Protein AF-A0A925EC37-F1 (afdb_monomer)

pLDDT: mean 82.94, std 13.42, range [34.97, 96.12]

Mean predicted aligned error: 8.15 Å

Nearest PDB structures (foldseek):
  2v5p-assembly2_B  TM=6.737E-01  e=4.332E+00  Homo sapiens
  1w5d-assembly1_A  TM=4.297E-01  e=2.112E+00  Bacillus subtilis
  8dkt-assembly1_B  TM=2.027E-01  e=1.874E+00  Drosophila melanogaster
  4kv9-assembly1_B  TM=2.205E-01  e=5.185E+00  Schistosoma mansoni
  7m6j-assembly1_D  TM=2.018E-01  e=9.433E+00  Homo sapiens

Radius of gyration: 20.09 Å; Cα contacts (8 Å, |Δi|>4): 247; chains: 1; bounding box: 38×63×59 Å

Solvent-accessible surface area (backbone atoms only — not comparable to full-atom values): 10684 Å² total; per-residue (Å²): 62,34,34,74,44,91,56,87,51,89,93,52,75,61,65,70,58,54,41,54,41,57,69,70,65,68,62,86,59,80,40,43,35,39,39,30,77,46,78,40,90,51,50,78,45,79,47,73,47,79,45,71,80,38,83,71,42,32,39,36,36,41,36,41,29,4,74,72,48,78,51,42,46,57,62,54,49,52,51,52,51,54,52,34,43,74,71,67,70,37,84,76,76,61,101,47,77,84,53,70,84,47,93,61,78,71,94,62,42,36,44,46,79,43,77,42,76,46,86,57,35,74,62,57,72,69,58,47,49,54,52,52,53,51,50,54,52,52,70,74,42,83,51,67,57,64,65,37,41,48,55,75,93,37,50,43,82,40,82,39,75,44,80,86,46,68,70,70,83,78,90,77,76,89,80,82,135

Sequence (177 aa):
LVYLTSADNPKEIEHKIIYSILNKKPKRADIYWFVHVDTLDDPYTCEYKVEHIIPNDIIRIDFRLGFRVQPRLNLMFRKVVEDLVANKEVNIISRYESLASSNTVGDFQFVVMEKYVSQDSELPIFERVIMKSHFWLKDISLSEEKGFGLDPSSVTVEKFPLVVGPVTRLRLKRVEE

Foldseek 3Di:
DEEEAQDPDPVDGDPLVVCVCPPDPNDDDQAYEYEYEAEDQAAADWDKDKDCPDQRHYIYIYTYGYPNDQQQPVVVVVVVVVVCVVVVSYDQPDPDPVCVVPPDRDQAAYEAEDEDEDPQADDDPVVVVVNVVVVVVVVVDDDPCVSNNHDPVRYDYHYDYDHPHDGPPDPDDDDDD

Structure (mmCIF, N/CA/C/O backbone):
data_AF-A0A925EC37-F1
#
_entry.id   AF-A0A925EC37-F1
#
loop_
_atom_site.group_PDB
_atom_site.id
_atom_site.type_symbol
_atom_site.label_atom_id
_atom_site.label_alt_id
_atom_site.label_comp_id
_atom_site.label_asym_id
_atom_site.label_entity_id
_atom_site.label_seq_id
_atom_site.pdbx_PDB_ins_code
_atom_site.Cartn_x
_atom_site.Cartn_y
_atom_site.Cartn_z
_atom_site.occupancy
_atom_site.B_iso_or_equiv
_atom_site.auth_seq_id
_atom_site.auth_comp_id
_atom_site.auth_asym_id
_atom_site.auth_atom_id
_atom_site.pdbx_PDB_model_num
ATOM 1 N N . LEU A 1 1 ? 0.233 -8.058 8.893 1.00 90.81 1 LEU A N 1
ATOM 2 C CA . LEU A 1 1 ? 1.001 -7.605 7.703 1.00 90.81 1 LEU A CA 1
ATOM 3 C C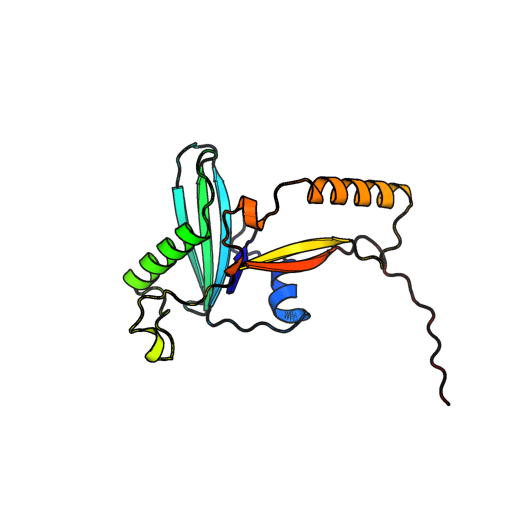 . LEU A 1 1 ? 0.250 -6.465 7.051 1.00 90.81 1 LEU A C 1
ATOM 5 O O . LEU A 1 1 ? -0.966 -6.574 6.936 1.00 90.81 1 LEU A O 1
ATOM 9 N N . VAL A 1 2 ? 0.950 -5.414 6.633 1.00 93.31 2 VAL A N 1
ATOM 10 C CA . VAL A 1 2 ? 0.347 -4.243 5.986 1.00 93.31 2 VAL A CA 1
ATOM 11 C C . VAL A 1 2 ? 0.817 -4.165 4.539 1.00 93.31 2 VAL A C 1
ATOM 13 O O . VAL A 1 2 ? 2.015 -4.130 4.283 1.00 93.31 2 VAL A O 1
ATOM 16 N N . TYR A 1 3 ? -0.111 -4.159 3.590 1.00 94.12 3 TYR A N 1
ATOM 17 C CA . TYR A 1 3 ? 0.163 -4.049 2.160 1.00 94.12 3 TYR A CA 1
ATOM 18 C C . TYR A 1 3 ? -0.354 -2.716 1.639 1.00 94.12 3 TYR A C 1
ATOM 20 O O . TYR A 1 3 ? -1.522 -2.384 1.837 1.00 94.12 3 TYR A O 1
ATOM 28 N N . LEU A 1 4 ? 0.499 -1.980 0.930 1.00 92.38 4 LEU A N 1
ATOM 29 C CA . LEU A 1 4 ? 0.072 -0.786 0.207 1.00 92.38 4 LEU A CA 1
ATOM 30 C C . LEU A 1 4 ? -0.600 -1.189 -1.106 1.00 92.38 4 LEU A C 1
ATOM 32 O O . LEU A 1 4 ? -0.041 -1.980 -1.873 1.00 92.38 4 LEU A O 1
A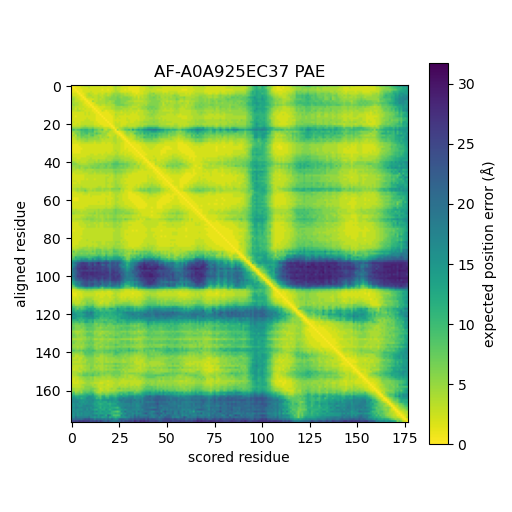TOM 36 N N . THR A 1 5 ? -1.782 -0.638 -1.371 1.00 91.81 5 THR A N 1
ATOM 37 C CA . THR A 1 5 ? -2.521 -0.871 -2.611 1.00 91.81 5 THR A CA 1
ATOM 38 C C . THR A 1 5 ? -2.828 0.426 -3.344 1.00 91.81 5 THR A C 1
ATOM 40 O O . THR A 1 5 ? -3.242 1.423 -2.758 1.00 91.81 5 THR A O 1
ATOM 43 N N . SER A 1 6 ? -2.646 0.390 -4.660 1.00 88.50 6 SER A N 1
ATOM 44 C CA . SER A 1 6 ? -3.021 1.477 -5.568 1.00 88.50 6 SER A CA 1
ATOM 45 C C . SER A 1 6 ? -4.396 1.256 -6.210 1.00 88.50 6 SER A C 1
ATOM 47 O O . SER A 1 6 ? -4.724 1.940 -7.167 1.00 88.50 6 SER A O 1
ATOM 49 N N . ALA A 1 7 ? -5.170 0.262 -5.755 1.00 89.38 7 ALA A N 1
ATOM 50 C CA . ALA A 1 7 ? -6.482 -0.042 -6.318 1.00 89.38 7 ALA A CA 1
ATOM 51 C C . ALA A 1 7 ? -7.562 0.874 -5.727 1.00 89.38 7 ALA A C 1
ATOM 53 O O . ALA A 1 7 ? -7.885 0.755 -4.545 1.00 89.38 7 ALA A O 1
ATOM 54 N N . ASP A 1 8 ? -8.167 1.723 -6.557 1.00 86.56 8 ASP A N 1
ATOM 55 C CA . ASP A 1 8 ? -9.232 2.645 -6.129 1.00 86.56 8 ASP A CA 1
ATOM 56 C C . ASP A 1 8 ? -10.520 1.902 -5.744 1.00 86.56 8 ASP A C 1
ATOM 58 O O . ASP A 1 8 ? -11.243 2.293 -4.829 1.00 86.56 8 ASP A O 1
ATOM 62 N N . ASN A 1 9 ? -10.814 0.790 -6.426 1.00 88.69 9 ASN A N 1
ATOM 63 C CA . ASN A 1 9 ? -11.995 -0.014 -6.139 1.00 88.69 9 ASN A CA 1
ATOM 64 C C . ASN A 1 9 ? -11.765 -0.885 -4.884 1.00 88.69 9 ASN A C 1
ATOM 66 O O . ASN A 1 9 ? -10.852 -1.717 -4.895 1.00 88.69 9 ASN A O 1
ATOM 70 N N . PRO A 1 10 ? -12.607 -0.788 -3.833 1.00 84.62 10 PRO A N 1
ATOM 71 C CA . PRO A 1 10 ? -12.521 -1.629 -2.631 1.00 84.62 10 PRO A CA 1
ATOM 72 C C . PRO A 1 10 ? -12.594 -3.132 -2.914 1.00 84.62 10 PRO A C 1
ATOM 74 O O . PRO A 1 10 ? -12.031 -3.932 -2.170 1.00 84.62 10 PRO A O 1
ATOM 77 N N . LYS A 1 11 ? -13.247 -3.521 -4.014 1.00 86.81 11 LYS A N 1
ATOM 78 C CA . LYS A 1 11 ? -13.448 -4.924 -4.402 1.00 86.81 11 LYS A CA 1
ATOM 79 C C . LYS A 1 11 ? -12.297 -5.516 -5.213 1.00 86.81 11 LYS A C 1
ATOM 81 O O . LYS A 1 11 ? -12.350 -6.693 -5.564 1.00 86.81 11 LYS A O 1
ATOM 86 N N . GLU A 1 12 ? -11.285 -4.719 -5.536 1.00 88.12 12 GLU A N 1
ATOM 87 C CA . GLU A 1 12 ? -10.142 -5.145 -6.333 1.00 88.12 12 GLU A CA 1
ATOM 88 C C . GLU A 1 12 ? -8.865 -5.132 -5.497 1.00 88.12 12 GLU A C 1
ATOM 90 O O . GLU A 1 12 ? -8.641 -4.258 -4.662 1.00 88.12 12 GLU A O 1
ATOM 95 N N . ILE A 1 13 ? -8.011 -6.125 -5.738 1.00 88.94 13 ILE A N 1
ATOM 96 C CA . ILE A 1 13 ? -6.687 -6.230 -5.129 1.00 88.94 13 ILE A CA 1
ATOM 97 C C . ILE A 1 13 ? -5.688 -6.502 -6.244 1.00 88.94 13 ILE A C 1
ATOM 99 O O . ILE A 1 13 ? -5.892 -7.365 -7.100 1.00 88.94 13 ILE A O 1
ATOM 103 N N . GLU A 1 14 ? -4.576 -5.773 -6.228 1.00 90.06 14 GLU A N 1
ATOM 104 C CA . GLU A 1 14 ? -3.519 -5.945 -7.216 1.00 90.06 14 GLU A CA 1
ATOM 105 C C . GLU A 1 14 ? -2.925 -7.360 -7.163 1.00 90.06 14 GLU A C 1
ATOM 107 O O . GLU A 1 14 ? -2.552 -7.869 -6.102 1.00 90.06 14 GLU A O 1
ATOM 112 N N . HIS A 1 15 ? -2.722 -7.970 -8.333 1.00 88.88 15 HIS A N 1
ATOM 113 C CA . HIS A 1 15 ? -2.159 -9.319 -8.440 1.00 88.88 15 HIS A CA 1
ATOM 114 C C . HIS A 1 15 ? -0.800 -9.474 -7.727 1.00 88.88 15 HIS A C 1
ATOM 116 O O . HIS A 1 15 ? -0.513 -10.530 -7.167 1.00 88.88 15 HIS A O 1
ATOM 122 N N . LYS A 1 16 ? 0.015 -8.407 -7.674 1.00 89.88 16 LYS A N 1
ATOM 123 C CA . LYS A 1 16 ? 1.316 -8.388 -6.975 1.00 89.88 16 LYS A CA 1
ATOM 124 C C . LYS A 1 16 ? 1.190 -8.738 -5.483 1.00 89.88 16 LYS A C 1
ATOM 126 O O . LYS A 1 16 ? 2.051 -9.426 -4.938 1.00 89.88 16 LYS A O 1
ATOM 131 N N . ILE A 1 17 ? 0.109 -8.290 -4.842 1.00 91.12 17 ILE A N 1
ATOM 132 C CA . ILE A 1 17 ? -0.163 -8.504 -3.417 1.00 91.12 17 ILE A CA 1
ATOM 133 C C . ILE A 1 17 ? -0.551 -9.967 -3.196 1.00 91.12 17 ILE A C 1
ATOM 135 O O . ILE A 1 17 ? 0.038 -10.646 -2.358 1.00 91.12 17 ILE A O 1
ATOM 139 N N . ILE A 1 18 ? -1.470 -10.486 -4.012 1.00 89.94 18 ILE A N 1
ATOM 140 C CA . ILE A 1 18 ? -1.892 -11.893 -3.956 1.00 89.94 18 ILE A CA 1
ATOM 141 C C . ILE A 1 18 ? -0.707 -12.834 -4.202 1.00 89.94 18 ILE A C 1
ATOM 143 O O . ILE A 1 18 ? -0.508 -13.794 -3.458 1.00 89.94 18 ILE A O 1
ATOM 147 N N . TYR A 1 19 ? 0.135 -12.523 -5.189 1.00 88.12 19 TYR A N 1
ATOM 148 C CA . TYR A 1 19 ? 1.356 -13.276 -5.469 1.00 88.12 19 TYR A CA 1
ATOM 149 C C . TYR A 1 19 ? 2.317 -13.296 -4.269 1.00 88.12 19 TYR A C 1
ATOM 151 O O . TYR A 1 19 ? 2.886 -14.341 -3.953 1.00 88.12 19 TYR A O 1
ATOM 159 N N . SER A 1 20 ? 2.485 -12.162 -3.579 1.00 89.38 20 SER A N 1
ATOM 160 C CA . SER A 1 20 ? 3.314 -12.062 -2.370 1.00 89.38 20 SER A CA 1
ATOM 161 C C . SER A 1 20 ? 2.773 -12.913 -1.216 1.00 89.38 20 SER A C 1
ATOM 163 O O . SER A 1 20 ? 3.549 -13.559 -0.510 1.00 89.38 20 SER A O 1
ATOM 165 N N . ILE A 1 21 ? 1.449 -12.947 -1.042 1.00 89.44 21 ILE A N 1
ATOM 166 C CA . ILE A 1 21 ? 0.794 -13.705 0.030 1.00 89.44 21 ILE A CA 1
ATOM 167 C C . ILE A 1 21 ? 0.860 -15.216 -0.234 1.00 89.44 21 ILE A C 1
ATOM 169 O O . ILE A 1 21 ? 1.115 -15.972 0.704 1.00 89.44 21 ILE A O 1
ATOM 173 N N . LEU A 1 22 ? 0.648 -15.656 -1.482 1.00 87.81 22 LEU A N 1
ATOM 174 C CA . LEU A 1 22 ? 0.416 -17.069 -1.817 1.00 87.81 22 LEU A CA 1
ATOM 175 C C . LEU A 1 22 ? 1.587 -17.768 -2.526 1.00 87.81 22 LEU A C 1
ATOM 177 O O . LEU A 1 22 ? 1.927 -18.892 -2.162 1.00 87.81 22 LEU A O 1
ATOM 181 N N . ASN A 1 23 ? 2.194 -17.144 -3.541 1.00 79.69 23 ASN A N 1
ATOM 182 C CA . ASN A 1 23 ? 3.011 -17.865 -4.531 1.00 79.69 23 ASN A CA 1
ATOM 183 C C . ASN A 1 23 ? 4.488 -18.011 -4.160 1.00 79.69 23 ASN A C 1
ATOM 185 O O . ASN A 1 23 ? 5.151 -18.911 -4.669 1.00 79.69 23 ASN A O 1
ATOM 189 N N . LYS A 1 24 ? 5.036 -17.109 -3.340 1.00 72.56 24 LYS A N 1
ATOM 190 C CA . LYS A 1 24 ? 6.461 -17.138 -2.986 1.00 72.56 24 LYS A CA 1
ATOM 191 C C . LYS A 1 24 ? 6.696 -18.067 -1.790 1.00 72.56 24 LYS A C 1
ATOM 193 O O . LYS A 1 24 ? 6.751 -19.281 -1.932 1.00 72.56 24 LYS A O 1
ATOM 198 N N . LYS A 1 25 ? 6.806 -17.500 -0.591 1.00 79.38 25 LYS A N 1
ATOM 199 C CA . LYS A 1 25 ? 6.694 -18.239 0.667 1.00 79.38 25 LYS A CA 1
ATOM 200 C C . LYS A 1 25 ? 5.351 -17.830 1.259 1.00 79.38 25 LYS A C 1
ATOM 202 O O . LYS A 1 25 ? 5.209 -16.634 1.513 1.00 79.38 25 LYS A O 1
ATOM 207 N N . PRO A 1 26 ? 4.393 -18.754 1.458 1.00 82.50 26 PRO A N 1
ATOM 208 C CA . PRO A 1 26 ? 3.076 -18.385 1.948 1.00 82.50 26 PRO A CA 1
ATOM 209 C C . PRO A 1 26 ? 3.231 -17.666 3.283 1.00 82.50 26 PRO A C 1
ATOM 211 O O . PRO A 1 26 ? 3.779 -18.216 4.245 1.00 82.50 26 PRO A O 1
ATOM 214 N N . LYS A 1 27 ? 2.808 -16.405 3.315 1.00 85.75 27 LYS A N 1
ATOM 215 C CA . LYS A 1 27 ? 2.923 -15.570 4.508 1.00 85.75 27 LYS A CA 1
ATOM 216 C C . LYS A 1 27 ? 1.677 -15.729 5.343 1.00 85.75 27 LYS A C 1
ATOM 218 O O . LYS A 1 27 ? 0.572 -15.691 4.812 1.00 85.75 27 LYS A O 1
ATOM 223 N N . ARG A 1 28 ? 1.866 -15.847 6.652 1.00 84.06 28 ARG A N 1
ATOM 224 C CA . ARG A 1 28 ? 0.780 -15.866 7.627 1.00 84.06 28 ARG A CA 1
ATOM 225 C C . ARG A 1 28 ? 0.843 -14.590 8.446 1.00 84.06 28 ARG A C 1
ATOM 227 O O . ARG A 1 28 ? 1.911 -14.226 8.928 1.00 84.06 28 ARG A O 1
ATOM 234 N N . ALA A 1 29 ? -0.293 -13.926 8.559 1.00 85.94 29 ALA A N 1
ATOM 235 C CA . ALA A 1 29 ? -0.510 -12.799 9.445 1.00 85.94 29 ALA A CA 1
ATOM 236 C C . ALA A 1 29 ? -1.775 -13.078 10.252 1.00 85.94 29 ALA A C 1
ATOM 238 O O . ALA A 1 29 ? -2.664 -13.755 9.741 1.00 85.94 29 ALA A O 1
ATOM 239 N N . ASP A 1 30 ? -1.861 -12.541 11.468 1.00 83.62 30 ASP A N 1
ATOM 240 C CA . ASP A 1 30 ? -3.124 -12.546 12.210 1.00 83.62 30 ASP A CA 1
ATOM 241 C C . ASP A 1 30 ? -4.174 -11.707 11.478 1.00 83.62 30 ASP A C 1
ATOM 243 O O . ASP A 1 30 ? -5.286 -12.164 11.266 1.00 83.62 30 ASP A O 1
ATOM 247 N N . ILE A 1 31 ? -3.780 -10.508 11.032 1.00 87.94 31 ILE A N 1
ATOM 248 C CA . ILE A 1 31 ? -4.627 -9.600 10.255 1.00 87.94 31 ILE A CA 1
ATOM 249 C C . ILE A 1 31 ? -3.856 -9.112 9.023 1.00 87.94 31 ILE A C 1
ATOM 251 O O . ILE A 1 31 ? -2.687 -8.688 9.112 1.00 87.94 31 ILE A O 1
ATOM 255 N N . TYR A 1 32 ? -4.519 -9.172 7.869 1.00 92.12 32 TYR A N 1
ATOM 256 C CA . TYR A 1 32 ? -4.075 -8.547 6.629 1.00 92.12 32 TYR A CA 1
ATOM 257 C C . TYR A 1 32 ? -4.686 -7.155 6.520 1.00 92.12 32 TYR A C 1
ATOM 259 O O . TYR A 1 32 ? -5.903 -6.996 6.442 1.00 92.12 32 TYR A O 1
ATOM 267 N N . TRP A 1 33 ? -3.816 -6.152 6.492 1.00 93.50 33 TRP A N 1
ATOM 268 C CA . TRP A 1 33 ? -4.202 -4.761 6.324 1.00 93.50 33 TRP A CA 1
ATOM 269 C C . TRP A 1 33 ? -3.896 -4.323 4.898 1.00 93.50 33 TRP A C 1
ATOM 271 O O . TRP A 1 33 ? -2.755 -4.451 4.451 1.00 93.50 33 TRP A O 1
ATOM 281 N N . PHE A 1 34 ? -4.891 -3.792 4.199 1.00 95.38 34 PHE A N 1
ATOM 282 C CA . PHE A 1 34 ? -4.714 -3.141 2.904 1.00 95.38 34 PHE A CA 1
ATOM 283 C C . PHE A 1 34 ? -4.827 -1.640 3.092 1.00 95.38 34 PHE A C 1
ATOM 285 O O . PHE A 1 34 ? -5.861 -1.151 3.527 1.00 95.38 34 PHE A O 1
ATOM 292 N N . VAL A 1 35 ? -3.758 -0.914 2.793 1.00 94.94 35 VAL A N 1
ATOM 293 C CA . VAL A 1 35 ? -3.706 0.536 2.962 1.00 94.94 35 VAL A CA 1
ATOM 294 C C . VAL A 1 35 ? -3.658 1.189 1.594 1.00 94.94 35 VAL A C 1
ATOM 296 O O . VAL A 1 35 ? -2.739 0.945 0.813 1.00 94.94 35 VAL A O 1
ATOM 299 N N . HIS A 1 36 ? -4.648 2.021 1.320 1.00 94.69 36 HIS A N 1
ATOM 300 C CA . HIS A 1 36 ? -4.718 2.856 0.135 1.00 94.69 36 HIS A CA 1
ATOM 301 C C . HIS A 1 36 ? -4.530 4.320 0.534 1.00 94.69 36 HIS A C 1
ATOM 303 O O . HIS A 1 36 ? -4.961 4.735 1.610 1.00 94.69 36 HIS A O 1
ATOM 309 N N . VAL A 1 37 ? -3.866 5.094 -0.320 1.00 93.69 37 VAL A N 1
ATOM 310 C CA . VAL A 1 37 ? -3.649 6.528 -0.112 1.00 93.69 37 VAL A CA 1
ATOM 311 C C . VAL A 1 37 ? -4.159 7.262 -1.337 1.00 93.69 37 VAL A C 1
ATOM 313 O O . VAL A 1 37 ? -3.561 7.170 -2.406 1.00 93.69 37 VAL A O 1
ATOM 316 N N . ASP A 1 38 ? -5.245 7.994 -1.145 1.00 93.88 38 ASP A N 1
ATOM 317 C CA . ASP A 1 38 ? -5.869 8.862 -2.127 1.00 93.88 38 ASP A CA 1
ATOM 318 C C . ASP A 1 38 ? -5.438 10.310 -1.863 1.00 93.88 38 ASP A C 1
ATOM 320 O O . ASP A 1 38 ? -5.513 10.797 -0.729 1.00 93.88 38 ASP A O 1
ATOM 324 N N . THR A 1 39 ? -4.944 10.985 -2.900 1.00 92.81 39 THR A N 1
ATOM 325 C CA . THR A 1 39 ? -4.497 12.380 -2.801 1.00 92.81 39 THR A CA 1
ATOM 326 C C . THR A 1 39 ? -5.577 13.296 -3.349 1.00 92.81 39 THR A C 1
ATOM 328 O O . THR A 1 39 ? -5.885 13.260 -4.536 1.00 92.81 39 THR A O 1
ATOM 331 N N . LEU A 1 40 ? -6.134 14.134 -2.481 1.00 94.50 40 LEU A N 1
ATOM 332 C CA . LEU A 1 40 ? -7.209 15.059 -2.807 1.00 94.50 40 LEU A CA 1
ATOM 333 C C . LEU A 1 40 ? -6.680 16.435 -3.224 1.00 94.50 40 LEU A C 1
ATOM 335 O O . LEU A 1 40 ? -5.606 16.877 -2.803 1.00 94.50 40 LEU A O 1
ATOM 339 N N . ASP A 1 41 ? -7.507 17.138 -3.999 1.00 94.06 41 ASP A N 1
ATOM 340 C CA . ASP A 1 41 ? -7.253 18.512 -4.441 1.00 94.06 41 ASP A CA 1
ATOM 341 C C . ASP A 1 41 ? -7.313 19.531 -3.297 1.00 94.06 41 ASP A C 1
ATOM 343 O O . ASP A 1 41 ? -6.711 20.600 -3.388 1.00 94.06 41 ASP A O 1
ATOM 347 N N . ASP A 1 42 ? -8.035 19.234 -2.213 1.00 95.12 42 ASP A N 1
ATOM 348 C CA . ASP A 1 42 ? -8.041 20.107 -1.043 1.00 95.12 42 ASP A CA 1
ATOM 349 C C . ASP A 1 42 ? -6.702 19.990 -0.290 1.00 95.12 42 ASP A C 1
ATOM 351 O O . ASP A 1 42 ? -6.290 18.885 0.057 1.00 95.12 42 ASP A O 1
ATOM 355 N N . PRO A 1 43 ? -6.002 21.101 -0.003 1.00 93.38 43 PRO A N 1
ATOM 356 C CA . PRO A 1 43 ? -4.622 21.066 0.477 1.00 93.38 43 PRO A CA 1
ATOM 357 C C . PRO A 1 43 ? -4.418 20.408 1.843 1.00 93.38 43 PRO A C 1
ATOM 359 O O . PRO A 1 43 ? -3.350 19.838 2.066 1.00 93.38 43 PRO A O 1
ATOM 362 N N . TYR A 1 44 ? -5.374 20.529 2.765 1.00 93.88 44 TYR A N 1
ATOM 363 C CA . TYR A 1 44 ? -5.170 20.201 4.184 1.00 93.88 44 TYR A CA 1
ATOM 364 C C . TYR A 1 44 ? -6.064 19.068 4.685 1.00 93.88 44 TYR A C 1
ATOM 366 O O . TYR A 1 44 ? -6.039 18.757 5.876 1.00 93.88 44 TYR A O 1
ATOM 374 N N . THR A 1 45 ? -6.830 18.438 3.794 1.00 94.88 45 THR A N 1
ATOM 375 C CA . THR A 1 45 ? -7.667 17.291 4.145 1.00 94.88 45 THR A CA 1
ATOM 376 C C . THR A 1 45 ? -6.816 16.154 4.724 1.00 94.88 45 THR A C 1
ATOM 378 O O . THR A 1 45 ? -5.732 15.849 4.230 1.00 94.88 45 THR A O 1
ATOM 381 N N . CYS A 1 46 ? -7.282 15.537 5.806 1.00 94.88 46 CYS A N 1
ATOM 382 C CA . CYS A 1 46 ? -6.614 14.406 6.444 1.00 94.88 46 CYS A CA 1
ATOM 383 C C . CYS A 1 46 ? -7.676 13.504 7.070 1.00 94.88 46 CYS A C 1
ATOM 385 O O . CYS A 1 46 ? -7.964 13.581 8.263 1.00 94.88 46 CYS A O 1
ATOM 387 N N . GLU A 1 47 ? -8.286 12.677 6.234 1.00 95.69 47 GLU A N 1
ATOM 388 C CA . GLU A 1 47 ? -9.384 11.792 6.605 1.00 95.69 47 GLU A CA 1
ATOM 389 C C . GLU A 1 47 ? -8.986 10.339 6.356 1.00 95.69 47 GLU A C 1
ATOM 391 O O . GLU A 1 47 ? -8.087 10.043 5.566 1.00 95.69 47 GLU A O 1
ATOM 396 N N . TYR A 1 48 ? -9.661 9.412 7.028 1.00 96.12 48 TYR A N 1
ATOM 397 C CA . TYR A 1 48 ? -9.506 7.990 6.766 1.00 96.12 48 TYR A CA 1
ATOM 398 C C . TYR A 1 48 ? -10.866 7.302 6.766 1.00 96.12 48 TYR A C 1
ATOM 400 O O . TYR A 1 48 ? -11.798 7.719 7.454 1.00 96.12 48 TYR A O 1
ATOM 408 N N . LYS A 1 49 ? -10.970 6.226 5.995 1.00 95.44 49 LYS A N 1
ATOM 409 C CA . LYS A 1 49 ? -12.122 5.332 5.963 1.00 95.44 49 LYS A CA 1
ATOM 410 C C . LYS A 1 49 ? -11.641 3.914 6.218 1.00 95.44 49 LYS A C 1
ATOM 412 O O . LYS A 1 49 ? -10.619 3.503 5.676 1.00 95.44 49 LYS A O 1
ATOM 417 N N . VAL A 1 50 ? -12.385 3.169 7.028 1.00 94.94 50 VAL A N 1
ATOM 418 C CA . VAL A 1 50 ? -12.106 1.757 7.302 1.00 94.94 50 VAL A CA 1
ATOM 419 C C . VAL A 1 50 ? -13.208 0.904 6.693 1.00 94.94 50 VAL A C 1
ATOM 421 O O . VAL A 1 50 ? -14.393 1.199 6.841 1.00 94.94 50 VAL A O 1
ATOM 424 N N . GLU A 1 51 ? -12.810 -0.154 6.000 1.00 93.75 51 GLU A N 1
ATOM 425 C CA . GLU A 1 51 ? -13.694 -1.170 5.451 1.00 93.75 51 GLU A CA 1
ATOM 426 C C . GLU A 1 51 ? -13.261 -2.549 5.952 1.00 93.75 51 GLU A C 1
ATOM 428 O O . GLU A 1 51 ? -12.146 -3.016 5.712 1.00 93.75 51 GLU A O 1
ATOM 433 N N . HIS A 1 52 ? -14.169 -3.214 6.661 1.00 92.38 52 HIS A N 1
ATOM 434 C CA . HIS A 1 52 ? -13.963 -4.570 7.155 1.00 92.38 52 HIS A CA 1
ATOM 435 C C . HIS A 1 52 ? -14.406 -5.559 6.079 1.00 92.38 52 HIS A C 1
ATOM 437 O O . HIS A 1 52 ? -15.594 -5.853 5.958 1.00 92.38 52 HIS A O 1
ATOM 443 N N . ILE A 1 53 ? -13.456 -6.061 5.286 1.00 90.75 53 ILE A N 1
ATOM 444 C CA . ILE A 1 53 ? -13.736 -7.072 4.253 1.00 90.75 53 ILE A CA 1
ATOM 445 C C . ILE A 1 53 ? -14.105 -8.394 4.934 1.00 90.75 53 ILE A C 1
ATOM 447 O O . ILE A 1 53 ? -15.116 -9.013 4.606 1.00 90.75 53 ILE A O 1
ATOM 451 N N . ILE A 1 54 ? -13.287 -8.807 5.906 1.00 89.62 54 ILE A N 1
ATOM 452 C CA . ILE A 1 54 ? -13.568 -9.926 6.805 1.00 89.62 54 ILE A CA 1
ATOM 453 C C . ILE A 1 54 ? -13.240 -9.453 8.226 1.00 89.62 54 ILE A C 1
ATOM 455 O O . ILE A 1 54 ? -12.072 -9.156 8.499 1.00 89.62 54 ILE A O 1
ATOM 459 N N . PRO A 1 55 ? -14.228 -9.369 9.135 1.00 86.12 55 PRO A N 1
ATOM 460 C CA . PRO A 1 55 ? -14.002 -8.905 10.500 1.00 86.12 55 PRO A CA 1
ATOM 461 C C . PRO A 1 55 ? -12.872 -9.680 11.189 1.00 86.12 55 PRO A C 1
ATOM 463 O O . PRO A 1 55 ? -12.886 -10.906 11.193 1.00 86.12 55 PRO A O 1
ATOM 466 N N . ASN A 1 56 ? -11.922 -8.961 11.792 1.00 83.12 56 ASN A N 1
ATOM 467 C CA . ASN A 1 56 ? -10.732 -9.498 12.474 1.00 83.12 56 ASN A CA 1
ATOM 468 C C . ASN A 1 56 ? -9.728 -10.297 11.619 1.00 83.12 56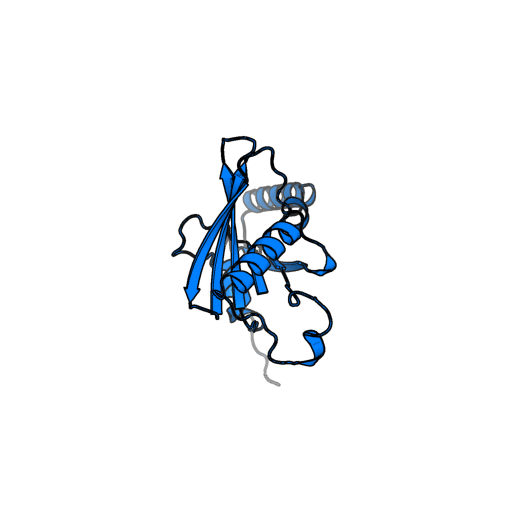 ASN A C 1
ATOM 470 O O . ASN A 1 56 ? -8.748 -10.761 12.188 1.00 83.12 56 ASN A O 1
ATOM 474 N N . ASP A 1 57 ? -9.901 -10.399 10.298 1.00 88.00 57 ASP A N 1
ATOM 475 C CA . ASP A 1 57 ? -8.950 -11.105 9.420 1.00 88.00 57 ASP A CA 1
ATOM 476 C C . ASP A 1 57 ? -8.410 -10.198 8.305 1.00 88.00 57 ASP A C 1
ATOM 478 O O . ASP A 1 57 ? -7.203 -10.162 8.046 1.00 88.00 57 ASP A O 1
ATOM 482 N N . ILE A 1 58 ? -9.295 -9.461 7.623 1.00 91.75 58 ILE A N 1
ATOM 483 C CA . ILE A 1 58 ? -8.949 -8.634 6.464 1.00 91.75 58 ILE A CA 1
ATOM 484 C C . ILE A 1 58 ? -9.615 -7.269 6.580 1.00 91.75 58 ILE A C 1
ATOM 486 O O . ILE A 1 58 ? -10.840 -7.147 6.504 1.00 91.75 58 ILE A O 1
ATOM 490 N N . ILE A 1 59 ? -8.787 -6.234 6.696 1.00 93.38 59 ILE A N 1
ATOM 491 C CA . ILE A 1 59 ? -9.237 -4.857 6.888 1.00 93.38 59 ILE A CA 1
ATOM 492 C C . ILE A 1 59 ? -8.571 -3.965 5.848 1.00 93.38 59 ILE A C 1
ATOM 494 O O . ILE A 1 59 ? -7.359 -4.030 5.632 1.00 93.38 59 ILE A O 1
ATOM 498 N N . ARG A 1 60 ? -9.366 -3.115 5.206 1.00 95.06 60 ARG A N 1
ATOM 499 C CA . ARG A 1 60 ? -8.899 -2.089 4.282 1.00 95.06 60 ARG A CA 1
ATOM 500 C C . ARG A 1 60 ? -9.029 -0.713 4.930 1.00 95.06 60 ARG A C 1
ATOM 502 O O . ARG A 1 60 ? -10.041 -0.410 5.554 1.00 95.06 60 ARG A O 1
ATOM 509 N N . ILE A 1 61 ? -7.995 0.106 4.794 1.00 95.25 61 ILE A N 1
ATOM 510 C CA . ILE A 1 61 ? -7.950 1.489 5.260 1.00 95.25 61 ILE A CA 1
ATOM 511 C C . ILE A 1 61 ? -7.644 2.365 4.051 1.00 95.25 61 ILE A C 1
ATOM 513 O O . ILE A 1 61 ? -6.588 2.221 3.435 1.00 95.25 61 ILE A O 1
ATOM 517 N N . ASP A 1 62 ? -8.547 3.284 3.742 1.00 95.56 62 ASP A N 1
ATOM 518 C CA . ASP A 1 62 ? -8.348 4.297 2.714 1.00 95.56 62 ASP A CA 1
ATOM 519 C C . ASP A 1 62 ? -8.032 5.630 3.401 1.00 95.56 62 ASP A C 1
ATOM 521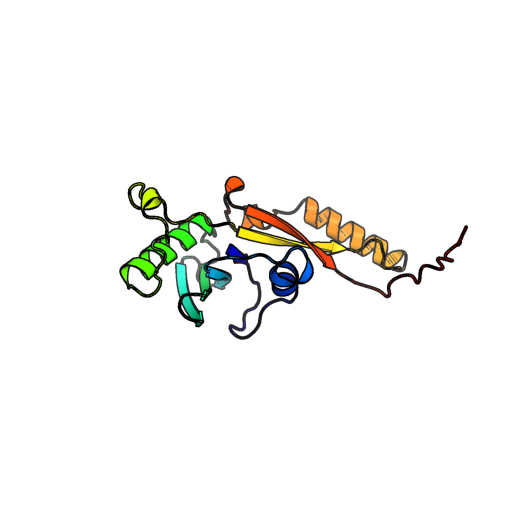 O O . ASP A 1 62 ? -8.884 6.210 4.077 1.00 95.56 62 ASP A O 1
ATOM 525 N N . PHE A 1 63 ? -6.804 6.119 3.246 1.00 95.94 63 PHE A N 1
ATOM 526 C CA . PHE A 1 63 ? -6.416 7.463 3.663 1.00 95.94 63 PHE A CA 1
ATOM 527 C C . PHE A 1 63 ? -6.726 8.451 2.548 1.00 95.94 63 PHE A C 1
ATOM 529 O O . PHE A 1 63 ? -6.303 8.249 1.416 1.00 95.94 63 PHE A O 1
ATOM 536 N N . ARG A 1 64 ? -7.416 9.538 2.879 1.00 95.44 64 ARG A N 1
ATOM 537 C CA . ARG A 1 64 ? -7.698 10.648 1.969 1.00 95.44 64 ARG A CA 1
ATOM 538 C C . ARG A 1 64 ? -6.925 11.861 2.455 1.00 95.44 64 ARG A C 1
ATOM 540 O O . ARG A 1 64 ? -7.289 12.488 3.454 1.00 95.44 64 ARG A O 1
ATOM 547 N N . LEU A 1 65 ? -5.812 12.138 1.791 1.00 96.06 65 LEU A N 1
ATOM 548 C CA . LEU A 1 65 ? -4.848 13.152 2.200 1.00 96.06 65 LEU A CA 1
ATOM 549 C C . LEU A 1 65 ? -4.829 14.289 1.188 1.00 96.06 65 LEU A C 1
ATOM 551 O O . LEU A 1 65 ? -4.809 14.063 -0.014 1.00 96.06 65 LEU A O 1
ATOM 555 N N . GLY A 1 66 ? -4.800 15.521 1.668 1.00 95.19 66 GLY A N 1
ATOM 556 C CA . GLY A 1 66 ? -4.591 16.685 0.827 1.00 95.19 66 GLY A CA 1
ATOM 557 C C . GLY A 1 66 ? -3.165 16.756 0.299 1.00 95.19 66 GLY A C 1
ATOM 558 O O . GLY A 1 66 ? -2.226 16.299 0.950 1.00 95.19 66 GLY A O 1
ATOM 559 N N . PHE A 1 67 ? -2.965 17.390 -0.855 1.00 92.56 67 PHE A N 1
ATOM 560 C CA . PHE A 1 67 ? -1.649 17.445 -1.506 1.00 92.56 67 PHE A CA 1
ATOM 561 C C . PHE A 1 67 ? -0.540 18.150 -0.691 1.00 92.56 67 PHE A C 1
ATOM 563 O O . PHE A 1 67 ? 0.639 18.005 -1.019 1.00 92.56 67 PHE A O 1
ATOM 570 N N . ARG A 1 68 ? -0.869 18.932 0.356 1.00 92.50 68 ARG A N 1
ATOM 571 C CA . ARG A 1 68 ? 0.133 19.517 1.279 1.00 92.50 68 ARG A CA 1
ATOM 572 C C . ARG A 1 68 ? 0.411 18.652 2.506 1.00 92.50 68 ARG A C 1
ATOM 574 O O . ARG A 1 68 ? 1.305 18.983 3.287 1.00 92.50 68 ARG A O 1
ATOM 581 N N . VAL A 1 69 ? -0.343 17.578 2.705 1.00 93.31 69 VAL A N 1
ATOM 582 C CA . VAL A 1 69 ? -0.192 16.685 3.849 1.00 93.31 69 VAL A CA 1
ATOM 583 C C . VAL A 1 69 ? 0.821 15.607 3.498 1.00 93.31 69 VAL A C 1
ATOM 585 O O . VAL A 1 69 ? 0.643 14.828 2.568 1.00 93.31 69 VAL A O 1
ATOM 588 N N . GLN A 1 70 ? 1.909 15.551 4.264 1.00 90.94 70 GLN A N 1
ATOM 589 C CA . GLN A 1 70 ? 2.903 14.502 4.088 1.00 90.94 70 GLN A CA 1
ATOM 590 C C . GLN A 1 70 ? 2.323 13.156 4.561 1.00 90.94 70 GLN A C 1
ATOM 592 O O . GLN A 1 70 ? 1.905 13.063 5.721 1.00 90.94 70 GLN A O 1
ATOM 597 N N . PRO A 1 71 ? 2.332 12.104 3.724 1.00 88.50 71 PRO A N 1
ATOM 598 C CA . PRO A 1 71 ? 1.876 10.782 4.128 1.00 88.50 71 PRO A CA 1
ATOM 599 C C . PRO A 1 71 ? 2.884 10.203 5.123 1.00 88.50 71 PRO A C 1
ATOM 601 O O . PRO A 1 71 ? 4.001 9.842 4.769 1.00 88.50 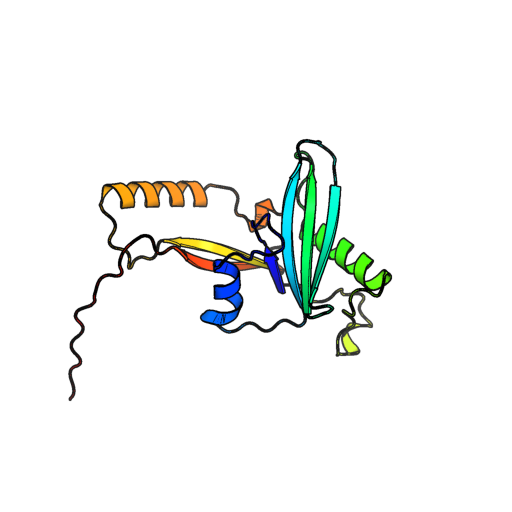71 PRO A O 1
ATOM 604 N N . ARG A 1 72 ? 2.512 10.176 6.404 1.00 90.44 72 ARG A N 1
ATOM 605 C CA . ARG A 1 72 ? 3.295 9.568 7.491 1.00 90.44 72 ARG A CA 1
ATOM 606 C C . ARG A 1 72 ? 2.611 8.275 7.898 1.00 90.44 72 ARG A C 1
ATOM 608 O O . ARG A 1 72 ? 2.043 8.192 8.990 1.00 90.44 72 ARG A O 1
ATOM 615 N N . LEU A 1 73 ? 2.606 7.299 6.987 1.00 91.12 73 LEU A N 1
ATOM 616 C CA . LEU A 1 73 ? 1.726 6.136 7.096 1.00 91.12 73 LEU A CA 1
ATOM 617 C C . LEU A 1 73 ? 1.949 5.336 8.373 1.00 91.12 73 LEU A C 1
ATOM 619 O O . LEU A 1 73 ? 0.968 4.904 8.960 1.00 91.12 73 LEU A O 1
ATOM 623 N N . ASN A 1 74 ? 3.180 5.216 8.872 1.00 88.00 74 ASN A N 1
ATOM 624 C CA . ASN A 1 74 ? 3.425 4.525 10.141 1.00 88.00 74 ASN A CA 1
ATOM 625 C C . ASN A 1 74 ? 2.655 5.146 11.316 1.00 88.00 74 ASN A C 1
ATOM 627 O O . ASN A 1 74 ? 2.029 4.434 12.101 1.00 88.00 74 ASN A O 1
ATOM 631 N N . LEU A 1 75 ? 2.676 6.477 11.427 1.00 87.75 75 LEU A N 1
ATOM 632 C CA . LEU A 1 75 ? 1.994 7.197 12.503 1.00 87.75 75 LEU A CA 1
ATOM 633 C C . LEU A 1 75 ? 0.478 7.197 12.293 1.00 87.75 75 LEU A C 1
ATOM 635 O O . LEU A 1 75 ? -0.270 6.922 13.228 1.00 87.75 75 LEU A O 1
ATOM 639 N N . MET A 1 76 ? 0.031 7.477 11.066 1.00 91.56 76 MET A N 1
ATOM 640 C CA . MET A 1 76 ? -1.391 7.500 10.713 1.00 91.56 76 MET A CA 1
ATOM 641 C C . MET A 1 76 ? -2.035 6.125 10.916 1.00 91.56 76 MET A C 1
ATOM 643 O O . MET A 1 76 ? -3.083 6.024 11.543 1.00 91.56 76 MET A O 1
ATOM 647 N N . PHE A 1 77 ? -1.377 5.057 10.463 1.00 91.38 77 PHE A N 1
ATOM 648 C CA . PHE A 1 77 ? -1.841 3.684 10.634 1.00 91.38 77 PHE A CA 1
ATOM 649 C C . PHE A 1 77 ? -1.952 3.306 12.110 1.00 91.38 77 PHE A C 1
ATOM 651 O O . PHE A 1 77 ? -2.990 2.805 12.532 1.00 91.38 77 PHE A O 1
ATOM 658 N N . ARG A 1 78 ? -0.927 3.607 12.920 1.00 87.00 78 ARG A N 1
ATOM 659 C CA . ARG A 1 78 ? -0.978 3.361 14.366 1.00 87.00 78 ARG A CA 1
ATOM 660 C C . ARG A 1 78 ? -2.156 4.082 15.022 1.00 87.00 78 ARG A C 1
ATOM 662 O O . ARG A 1 78 ? -2.843 3.483 15.842 1.00 87.00 78 ARG A O 1
ATOM 669 N N . LYS A 1 79 ? -2.422 5.329 14.625 1.00 89.44 79 LYS A N 1
ATOM 670 C CA . LYS A 1 79 ? -3.558 6.099 15.138 1.00 89.44 79 LYS A CA 1
ATOM 671 C C . LYS A 1 79 ? -4.905 5.463 14.771 1.00 89.44 79 LYS A C 1
ATOM 673 O O . LYS A 1 79 ? -5.753 5.320 15.645 1.00 89.44 79 LYS A O 1
ATOM 678 N N . VAL A 1 80 ? -5.078 5.029 13.520 1.00 91.12 80 VAL A N 1
ATOM 679 C CA . VAL A 1 80 ? -6.291 4.311 13.080 1.00 91.12 80 VAL A CA 1
ATOM 680 C C . VAL A 1 80 ? -6.471 3.017 13.869 1.00 91.12 80 VAL A C 1
ATOM 682 O O . VAL A 1 80 ? -7.566 2.712 14.326 1.00 91.12 80 VAL A O 1
ATOM 685 N N . VAL A 1 81 ? -5.391 2.269 14.075 1.00 87.62 81 VAL A N 1
ATOM 686 C CA . VAL A 1 81 ? -5.411 1.041 14.870 1.00 87.62 81 VAL A CA 1
ATOM 687 C C . VAL A 1 81 ? -5.851 1.304 16.317 1.00 87.62 81 VAL A C 1
ATOM 689 O O . VAL A 1 81 ? -6.686 0.569 16.840 1.00 87.62 81 VAL A O 1
ATOM 692 N N . GLU A 1 82 ? -5.316 2.343 16.959 1.00 85.44 82 GLU A N 1
ATOM 693 C CA . GLU A 1 82 ? -5.714 2.744 18.315 1.00 85.44 82 GLU A CA 1
ATOM 694 C C . GLU A 1 82 ? -7.212 3.088 18.387 1.00 85.44 82 GLU A C 1
ATOM 696 O O . GLU A 1 82 ? -7.898 2.636 19.307 1.00 85.44 82 GLU A O 1
ATOM 701 N N . ASP A 1 83 ? -7.737 3.812 17.392 1.00 89.19 83 ASP A N 1
ATOM 702 C CA . ASP A 1 83 ? -9.160 4.162 17.307 1.00 89.19 83 ASP A CA 1
ATOM 703 C C . ASP A 1 83 ? -10.043 2.908 17.122 1.00 89.19 83 ASP A C 1
ATOM 705 O O . ASP A 1 83 ? -11.051 2.745 17.814 1.00 89.19 83 ASP A O 1
ATOM 709 N N . LEU A 1 84 ? -9.636 1.966 16.262 1.00 87.94 84 LEU A N 1
ATOM 710 C CA . LEU A 1 84 ? -10.358 0.706 16.026 1.00 87.94 84 LEU A CA 1
ATOM 711 C C . LEU A 1 84 ? -10.411 -0.198 17.266 1.00 87.94 84 LEU A C 1
ATOM 713 O O . LEU A 1 84 ? -11.426 -0.853 17.519 1.00 87.94 84 LEU A O 1
ATOM 717 N N . VAL A 1 85 ? -9.335 -0.230 18.057 1.00 84.25 85 VAL A N 1
ATOM 718 C CA . VAL A 1 85 ? -9.299 -0.969 19.329 1.00 84.25 85 VAL A CA 1
ATOM 719 C C . VAL A 1 85 ? -10.194 -0.294 20.368 1.00 84.25 85 VAL A C 1
ATOM 721 O O . VAL A 1 85 ? -10.958 -0.978 21.051 1.00 84.25 85 VAL A O 1
ATOM 724 N N . ALA A 1 86 ? -10.155 1.040 20.466 1.00 85.69 86 ALA A N 1
ATOM 725 C CA . ALA A 1 86 ? -11.011 1.800 21.378 1.00 85.69 86 ALA A CA 1
ATOM 726 C C . ALA A 1 86 ? -12.506 1.598 21.073 1.00 85.69 86 ALA A C 1
ATOM 728 O O . ALA A 1 86 ? -13.311 1.426 21.992 1.00 85.69 86 ALA A O 1
ATOM 729 N N . ASN A 1 87 ? -12.860 1.522 19.787 1.00 87.12 87 ASN A N 1
ATOM 730 C CA . ASN A 1 87 ? -14.218 1.247 19.314 1.00 87.12 87 ASN A CA 1
ATOM 731 C C . ASN A 1 87 ? -14.617 -0.238 19.392 1.00 87.12 87 ASN A C 1
ATOM 733 O O . ASN A 1 87 ? -15.762 -0.577 19.096 1.00 87.12 87 ASN A O 1
ATOM 737 N N . LYS A 1 88 ? -13.708 -1.129 19.820 1.00 83.81 88 LYS A N 1
ATOM 738 C CA . LYS A 1 88 ? -13.899 -2.592 19.875 1.00 83.81 88 LYS A CA 1
ATOM 739 C C . LYS A 1 88 ? -14.210 -3.231 18.515 1.00 83.81 88 LYS A C 1
ATOM 741 O O . LYS A 1 88 ? -14.827 -4.293 18.462 1.00 83.81 88 LYS A O 1
ATOM 746 N N . GLU A 1 89 ? -13.775 -2.607 17.426 1.00 80.06 89 GLU A N 1
ATOM 747 C CA . GLU A 1 89 ? -13.942 -3.135 16.068 1.00 80.06 89 GLU A CA 1
ATOM 748 C C . GLU A 1 89 ? -12.913 -4.220 15.751 1.00 80.06 89 GLU A C 1
ATOM 750 O O . GLU A 1 89 ? -13.197 -5.149 14.997 1.00 80.06 89 GLU A O 1
ATOM 755 N N . VAL A 1 90 ? -11.721 -4.111 16.344 1.00 75.62 90 VAL A N 1
ATOM 756 C CA . VAL A 1 90 ? -10.622 -5.051 16.127 1.00 75.62 90 VAL A CA 1
ATOM 757 C C . VAL A 1 90 ? -10.063 -5.511 17.461 1.00 75.62 90 VAL A C 1
ATOM 759 O O . VAL A 1 90 ? -9.687 -4.702 18.311 1.00 75.62 90 VAL A O 1
ATOM 762 N N . ASN A 1 91 ? -9.961 -6.826 17.632 1.00 69.06 91 ASN A N 1
ATOM 763 C CA . ASN A 1 91 ? -9.292 -7.406 18.785 1.00 69.06 91 ASN A CA 1
ATOM 764 C C . ASN A 1 91 ? -7.820 -7.694 18.461 1.00 69.06 91 ASN A C 1
ATOM 766 O O . ASN A 1 91 ? -7.468 -8.777 18.005 1.00 69.06 91 ASN A O 1
ATOM 770 N N . ILE A 1 92 ? -6.959 -6.702 18.692 1.00 63.97 92 ILE A N 1
ATOM 771 C CA . ILE A 1 92 ? -5.500 -6.816 18.486 1.00 63.97 92 ILE A CA 1
ATOM 772 C C . ILE A 1 92 ? -4.809 -7.322 19.759 1.00 63.97 92 ILE A C 1
ATOM 774 O O . ILE A 1 92 ? -3.591 -7.478 19.783 1.00 63.97 92 ILE A O 1
ATOM 778 N N . ILE A 1 93 ? -5.570 -7.583 20.831 1.00 55.94 93 ILE A N 1
ATOM 779 C CA . ILE A 1 93 ? -5.019 -8.071 22.091 1.00 55.94 93 ILE A CA 1
ATOM 780 C C . ILE A 1 93 ? -4.353 -9.409 21.784 1.00 55.94 93 ILE A C 1
ATOM 782 O O . ILE A 1 93 ? -5.001 -10.393 21.417 1.00 55.94 93 ILE A O 1
ATOM 786 N N . SER A 1 94 ? -3.025 -9.391 21.850 1.00 51.25 94 SER A N 1
ATOM 787 C CA . SER A 1 94 ? -2.175 -10.509 21.503 1.00 51.25 94 SER A CA 1
ATOM 788 C C . SER A 1 94 ? -2.649 -11.751 22.244 1.00 51.25 94 SER A C 1
ATOM 790 O O . SER A 1 94 ? -2.855 -11.726 23.455 1.00 51.25 94 SER A O 1
ATOM 792 N N . ARG A 1 95 ? -2.713 -12.884 21.544 1.00 45.06 95 ARG A N 1
ATOM 793 C CA . ARG A 1 95 ? -2.901 -14.225 22.131 1.00 45.06 95 ARG A CA 1
ATOM 794 C C . ARG A 1 95 ? -1.754 -14.656 23.080 1.00 45.06 95 ARG A C 1
ATOM 796 O O . ARG A 1 95 ? -1.642 -15.830 23.409 1.00 45.06 95 ARG A O 1
ATOM 803 N N . TYR A 1 96 ? -0.914 -13.715 23.515 1.00 38.81 96 TYR A N 1
ATOM 804 C CA . TYR A 1 96 ? 0.184 -13.861 24.463 1.00 38.81 96 TYR A CA 1
ATOM 805 C C . TYR A 1 96 ? 0.124 -12.706 25.474 1.00 38.81 96 TYR A C 1
ATOM 807 O O . TYR A 1 96 ? 0.353 -11.549 25.121 1.00 38.81 96 TYR A O 1
ATOM 815 N N . GLU A 1 97 ? -0.182 -13.029 26.732 1.00 39.94 97 GLU A N 1
ATOM 816 C CA . GLU A 1 97 ? -0.347 -12.086 27.855 1.00 39.94 97 GLU A CA 1
ATOM 817 C C . GLU A 1 97 ? 0.939 -11.316 28.213 1.00 39.94 97 GLU A C 1
ATOM 819 O O . GLU A 1 97 ? 0.883 -10.256 28.833 1.00 39.94 97 GLU A O 1
ATOM 824 N N . SER A 1 98 ? 2.112 -11.792 27.785 1.00 34.97 98 SER A N 1
ATOM 825 C CA . SER A 1 98 ? 3.408 -11.182 28.107 1.00 34.97 98 SER A CA 1
ATOM 826 C C . SER A 1 98 ? 3.705 -9.876 27.362 1.00 34.97 98 SER A C 1
ATOM 828 O O . SER A 1 98 ? 4.620 -9.158 27.758 1.00 34.97 98 SER A O 1
ATOM 830 N N . LEU A 1 99 ? 2.955 -9.558 26.301 1.00 39.72 99 LEU A N 1
ATOM 831 C CA . LEU A 1 99 ? 3.127 -8.329 25.514 1.00 39.72 99 LEU A CA 1
ATOM 832 C C . LEU A 1 99 ? 2.105 -7.237 25.862 1.00 39.72 99 LEU A C 1
ATOM 834 O O . LEU A 1 99 ? 2.209 -6.136 25.342 1.00 39.72 99 LEU A O 1
ATOM 838 N N . ALA A 1 100 ? 1.146 -7.522 26.749 1.00 41.53 100 ALA A N 1
ATOM 839 C CA . ALA A 1 100 ? 0.117 -6.573 27.177 1.00 41.53 100 ALA A CA 1
ATOM 840 C C . ALA A 1 100 ? 0.594 -5.615 28.290 1.00 41.53 100 ALA A C 1
ATOM 842 O O . ALA A 1 100 ? -0.044 -4.597 28.543 1.00 41.53 100 ALA A O 1
ATOM 843 N N . SER A 1 101 ? 1.712 -5.923 28.963 1.00 43.28 101 SER A N 1
ATOM 844 C CA . SER A 1 101 ? 2.297 -5.078 30.021 1.00 43.28 101 SER A CA 1
ATOM 845 C C . SER A 1 101 ? 3.189 -3.955 29.477 1.00 43.28 101 SER A C 1
ATOM 847 O O . SER A 1 101 ? 3.421 -2.952 30.151 1.00 43.28 101 SER A O 1
ATOM 849 N N . SER A 1 102 ? 3.656 -4.106 28.239 1.00 44.88 102 SER A N 1
ATOM 850 C CA . SER A 1 102 ? 4.318 -3.085 27.440 1.00 44.88 102 SER A CA 1
ATOM 851 C C . SER A 1 102 ? 3.280 -2.586 26.444 1.00 44.88 102 SER A C 1
ATOM 853 O O . SER A 1 102 ? 2.758 -3.375 25.675 1.00 44.88 102 SER A O 1
ATOM 855 N N . ASN A 1 103 ? 2.946 -1.300 26.446 1.00 44.66 103 ASN A N 1
ATOM 856 C CA . ASN A 1 103 ? 1.917 -0.673 25.601 1.00 44.66 103 ASN A CA 1
ATOM 857 C C . ASN A 1 103 ? 2.314 -0.616 24.096 1.00 44.66 103 ASN A C 1
ATOM 859 O O . ASN A 1 103 ? 2.185 0.400 23.411 1.00 44.66 103 ASN A O 1
ATOM 863 N N . THR A 1 104 ? 2.901 -1.696 23.592 1.00 48.22 104 THR A N 1
ATOM 864 C CA . THR A 1 104 ? 3.358 -1.920 22.228 1.00 48.22 104 THR A CA 1
ATOM 865 C C . THR A 1 104 ? 2.199 -2.474 21.421 1.00 48.22 104 THR A C 1
ATOM 867 O O . THR A 1 104 ? 1.946 -3.676 21.410 1.00 48.22 104 THR A O 1
ATOM 870 N N . VAL A 1 105 ? 1.490 -1.567 20.745 1.00 51.09 105 VAL A N 1
ATOM 871 C CA . VAL A 1 105 ? 0.656 -1.888 19.579 1.00 51.09 105 VAL A CA 1
ATOM 872 C C . VAL A 1 105 ? 1.470 -2.838 18.684 1.00 51.09 105 VAL A C 1
ATOM 874 O O . VAL A 1 105 ? 2.647 -2.561 18.461 1.00 51.09 105 VAL A O 1
ATOM 877 N N . GLY A 1 106 ? 0.884 -3.975 18.292 1.00 56.97 106 GLY A N 1
ATOM 878 C CA . GLY A 1 106 ? 1.590 -5.146 17.749 1.00 56.97 106 GLY A CA 1
ATOM 879 C C . GLY A 1 106 ? 2.616 -4.876 16.639 1.00 56.97 106 GLY A C 1
ATOM 880 O O . GLY A 1 106 ? 2.618 -3.829 16.001 1.00 56.97 106 GLY A O 1
ATOM 881 N N . ASP A 1 107 ? 3.497 -5.850 16.403 1.00 70.75 107 ASP A N 1
ATOM 882 C CA . ASP A 1 107 ? 4.548 -5.760 15.385 1.00 70.75 107 ASP A CA 1
ATOM 883 C C . ASP A 1 107 ? 3.931 -5.694 13.972 1.00 70.75 107 ASP A C 1
ATOM 885 O O . ASP A 1 107 ? 3.389 -6.676 13.449 1.00 70.75 107 ASP A O 1
ATOM 889 N N . PHE A 1 108 ? 3.941 -4.503 13.368 1.00 83.88 108 PHE A N 1
ATOM 890 C CA . PHE A 1 108 ? 3.441 -4.284 12.016 1.00 83.88 108 PHE A CA 1
ATOM 891 C C . PHE A 1 108 ? 4.593 -4.276 11.031 1.00 83.88 108 PHE A C 1
ATOM 893 O O . PHE A 1 108 ? 5.448 -3.396 11.050 1.00 83.88 108 PHE A O 1
ATOM 900 N N . GLN A 1 109 ? 4.538 -5.215 10.096 1.00 88.56 109 GLN A N 1
ATOM 901 C CA . GLN A 1 109 ? 5.456 -5.258 8.972 1.00 88.56 109 GLN A CA 1
ATOM 902 C C . GLN A 1 109 ? 4.741 -4.787 7.702 1.00 88.56 109 GLN A C 1
ATOM 904 O O . GLN A 1 109 ? 3.775 -5.415 7.245 1.00 88.56 109 GLN A O 1
ATOM 909 N N . PHE A 1 110 ? 5.223 -3.675 7.155 1.00 91.31 110 PHE A N 1
ATOM 910 C CA . PHE A 1 110 ? 4.814 -3.102 5.881 1.00 91.31 110 PHE A CA 1
ATOM 911 C C . PHE A 1 110 ? 5.515 -3.834 4.743 1.00 91.31 110 PHE A C 1
ATOM 913 O O . PHE A 1 110 ? 6.737 -3.950 4.718 1.00 91.31 110 PHE A O 1
ATOM 920 N N . VAL A 1 111 ? 4.747 -4.327 3.780 1.00 91.69 111 VAL A N 1
ATOM 921 C CA . VAL A 1 111 ? 5.263 -5.006 2.595 1.00 91.69 111 VAL A CA 1
ATOM 922 C C . VAL A 1 111 ? 5.094 -4.078 1.400 1.00 91.69 111 VAL A C 1
ATOM 924 O O . VAL A 1 111 ? 3.974 -3.817 0.955 1.00 91.69 111 VAL A O 1
ATOM 927 N N . VAL A 1 112 ? 6.218 -3.588 0.882 1.00 90.00 112 VAL A N 1
ATOM 928 C CA . VAL A 1 112 ? 6.270 -2.709 -0.293 1.00 90.00 112 VAL A CA 1
ATOM 929 C C . VAL A 1 112 ? 6.681 -3.543 -1.500 1.00 90.00 112 VAL A C 1
ATOM 931 O O . VAL A 1 112 ? 7.689 -4.245 -1.467 1.00 90.00 112 VAL A O 1
ATOM 934 N N . MET A 1 113 ? 5.880 -3.504 -2.563 1.00 88.69 113 MET A N 1
ATOM 935 C CA . MET A 1 113 ? 6.053 -4.377 -3.725 1.00 88.69 113 MET A CA 1
ATOM 936 C C . MET A 1 113 ? 6.703 -3.623 -4.884 1.00 88.69 113 MET A C 1
ATOM 938 O O . MET A 1 113 ? 6.034 -2.896 -5.617 1.00 88.69 113 MET A O 1
ATOM 942 N N . GLU A 1 114 ? 7.983 -3.878 -5.130 1.00 86.38 114 GLU A N 1
ATOM 943 C CA . GLU A 1 114 ? 8.714 -3.292 -6.245 1.00 86.38 114 GLU A CA 1
ATOM 944 C C . GLU A 1 114 ? 8.693 -4.190 -7.482 1.00 86.38 114 GLU A C 1
ATOM 946 O O . GLU A 1 114 ? 9.179 -5.324 -7.492 1.00 86.38 114 GLU A O 1
ATOM 951 N N . LYS A 1 115 ? 8.168 -3.653 -8.584 1.00 84.31 115 LYS A N 1
ATOM 952 C CA . LYS A 1 115 ? 8.234 -4.318 -9.889 1.00 84.31 115 LYS A CA 1
ATOM 953 C C . LYS A 1 115 ? 9.666 -4.285 -10.435 1.00 84.31 115 LYS A C 1
ATOM 955 O O . LYS A 1 115 ? 10.281 -3.217 -10.454 1.00 84.31 115 LYS A O 1
ATOM 960 N N . TYR A 1 116 ? 10.149 -5.418 -10.942 1.00 82.31 116 TYR A N 1
ATOM 961 C CA . TYR A 1 116 ? 11.389 -5.526 -11.723 1.00 82.31 116 TYR A CA 1
ATOM 962 C C . TYR A 1 116 ? 11.114 -6.233 -13.050 1.00 82.31 116 TYR A C 1
ATOM 964 O O . TYR A 1 116 ? 10.222 -7.072 -13.122 1.00 82.31 116 TYR A O 1
ATOM 972 N N . VAL A 1 117 ? 11.866 -5.927 -14.104 1.00 75.56 117 VAL A N 1
ATOM 973 C CA . VAL A 1 117 ? 11.745 -6.671 -15.369 1.00 75.56 117 VAL A CA 1
ATOM 974 C C . VAL A 1 117 ? 12.447 -8.011 -15.258 1.00 75.56 117 VAL A C 1
ATOM 976 O O . VAL A 1 117 ? 13.617 -8.070 -14.875 1.00 75.56 117 VAL A O 1
ATOM 979 N N . SER A 1 118 ? 11.729 -9.082 -15.604 1.00 71.88 118 SER A N 1
ATOM 980 C CA . SER A 1 118 ? 12.329 -10.412 -15.680 1.00 71.88 118 SER A CA 1
ATOM 981 C C . SER A 1 118 ? 13.413 -10.453 -16.759 1.00 71.88 118 SER A C 1
ATOM 983 O O . SER A 1 118 ? 13.203 -9.981 -17.877 1.00 71.88 118 SER A O 1
ATOM 985 N N . GLN A 1 119 ? 14.563 -11.047 -16.434 1.00 65.44 119 GLN A N 1
ATOM 986 C CA . GLN A 1 119 ? 15.645 -11.267 -17.400 1.00 65.44 119 GLN A CA 1
ATOM 987 C C . GLN A 1 119 ? 15.271 -12.306 -18.467 1.00 65.44 119 GLN A C 1
ATOM 989 O O . GLN A 1 119 ? 15.881 -12.325 -19.531 1.00 65.44 119 GLN A O 1
ATOM 994 N N . ASP A 1 120 ? 14.243 -13.118 -18.206 1.00 61.97 120 ASP A N 1
ATOM 995 C CA . ASP A 1 120 ? 13.806 -14.211 -19.080 1.00 61.97 120 ASP A CA 1
ATOM 996 C C . ASP A 1 120 ? 12.893 -13.748 -20.232 1.00 61.97 120 ASP A C 1
ATOM 998 O O . ASP A 1 120 ? 12.456 -14.562 -21.045 1.00 61.97 120 ASP A O 1
ATOM 1002 N N . SER A 1 121 ? 12.548 -12.454 -20.287 1.00 65.00 121 SER A N 1
ATOM 1003 C CA . SER A 1 121 ? 11.753 -11.874 -21.374 1.00 65.00 121 SER A CA 1
ATOM 1004 C C . SER A 1 121 ? 12.656 -11.429 -22.528 1.00 65.00 121 SER A C 1
ATOM 1006 O O . SER A 1 121 ? 13.453 -10.497 -22.396 1.00 65.00 121 SER A O 1
ATOM 1008 N N . GLU A 1 122 ? 12.501 -12.058 -23.693 1.00 69.19 122 GLU A N 1
ATOM 1009 C CA . GLU A 1 122 ? 13.145 -11.614 -24.932 1.00 69.19 122 GLU A CA 1
ATOM 1010 C C . GLU A 1 122 ? 12.448 -10.365 -25.482 1.00 69.19 122 GLU A C 1
ATOM 1012 O O . GLU A 1 122 ? 11.484 -10.443 -26.239 1.00 69.19 122 GLU A O 1
ATOM 1017 N N . LEU A 1 123 ? 12.944 -9.192 -25.082 1.00 75.19 123 LEU A N 1
ATOM 1018 C CA . LEU A 1 123 ? 12.495 -7.908 -25.621 1.00 75.19 123 LEU A CA 1
ATOM 1019 C C . LEU A 1 123 ? 13.388 -7.447 -26.790 1.00 75.19 123 LEU A C 1
ATOM 1021 O O . LEU A 1 123 ? 14.622 -7.572 -26.687 1.00 75.19 123 LEU A O 1
ATOM 1025 N N . PRO A 1 124 ? 12.806 -6.855 -27.856 1.00 82.06 124 PRO A N 1
ATOM 1026 C CA . PRO A 1 124 ? 13.535 -6.132 -28.895 1.00 82.06 124 PRO A CA 1
ATOM 1027 C C . PRO A 1 124 ? 14.509 -5.098 -28.316 1.00 82.06 124 PRO A C 1
ATOM 1029 O O . PRO A 1 124 ? 14.307 -4.552 -27.231 1.00 82.06 124 PRO A O 1
ATOM 1032 N N . ILE A 1 125 ? 15.572 -4.782 -29.063 1.00 82.88 125 ILE A N 1
ATOM 1033 C CA . ILE A 1 125 ? 16.654 -3.895 -28.593 1.00 82.88 125 ILE A CA 1
ATOM 1034 C C . ILE A 1 125 ? 16.114 -2.524 -28.155 1.00 82.88 125 ILE A C 1
ATOM 1036 O O . ILE A 1 125 ? 16.526 -2.014 -27.115 1.00 82.88 125 ILE A O 1
ATOM 1040 N N . PHE A 1 126 ? 15.173 -1.949 -28.907 1.00 86.06 126 PHE A N 1
ATOM 1041 C CA . PHE A 1 126 ? 14.589 -0.644 -28.593 1.00 86.06 126 PHE A CA 1
ATOM 1042 C C . PHE A 1 126 ? 13.773 -0.665 -27.291 1.00 86.06 126 PHE A C 1
ATOM 1044 O O . PHE A 1 126 ? 13.976 0.178 -26.419 1.00 86.06 126 PHE A O 1
ATOM 1051 N N . GLU A 1 127 ? 12.929 -1.681 -27.100 1.00 83.94 127 GLU A N 1
ATOM 1052 C CA . GLU A 1 127 ? 12.170 -1.877 -25.858 1.00 83.94 127 GLU A CA 1
ATOM 1053 C C . GLU A 1 127 ? 13.097 -2.108 -24.661 1.00 83.94 127 GLU A C 1
ATOM 1055 O O . GLU A 1 127 ? 12.878 -1.563 -23.580 1.00 83.94 127 GLU A O 1
ATOM 1060 N N . ARG A 1 128 ? 14.199 -2.841 -24.860 1.00 83.31 128 ARG A N 1
ATOM 1061 C CA . ARG A 1 128 ? 15.227 -3.042 -23.831 1.00 83.31 128 ARG A CA 1
ATOM 1062 C C . ARG A 1 128 ? 15.882 -1.725 -23.408 1.00 83.31 128 ARG A C 1
ATOM 1064 O O . ARG A 1 128 ? 16.164 -1.556 -22.223 1.00 83.31 128 ARG A O 1
ATOM 1071 N N . VAL A 1 129 ? 16.134 -0.807 -24.344 1.00 87.38 129 VAL A N 1
ATOM 1072 C CA . VAL A 1 129 ? 16.663 0.532 -24.030 1.00 87.38 129 VAL A CA 1
ATOM 1073 C C . VAL A 1 129 ? 15.638 1.333 -23.229 1.00 87.38 129 VAL A C 1
ATOM 1075 O O . VAL A 1 129 ? 15.992 1.840 -22.169 1.00 87.38 129 VAL A O 1
ATOM 1078 N N . ILE A 1 130 ? 14.371 1.363 -23.657 1.00 88.56 130 ILE A N 1
ATOM 1079 C CA . ILE A 1 130 ? 13.292 2.055 -22.929 1.00 88.56 130 ILE A CA 1
ATOM 1080 C C . ILE A 1 130 ? 13.165 1.521 -21.498 1.00 88.56 130 ILE A C 1
ATOM 1082 O O . ILE A 1 130 ? 13.140 2.300 -20.546 1.00 88.56 130 ILE A O 1
ATOM 1086 N N . MET A 1 131 ? 13.139 0.195 -21.328 1.00 86.19 131 MET A N 1
ATOM 1087 C CA . MET A 1 131 ? 13.042 -0.436 -20.012 1.00 86.19 131 MET A CA 1
ATOM 1088 C C . MET A 1 131 ? 14.237 -0.056 -19.133 1.00 86.19 131 MET A C 1
ATOM 1090 O O . MET A 1 131 ? 14.044 0.359 -17.993 1.00 86.19 131 MET A O 1
ATOM 1094 N N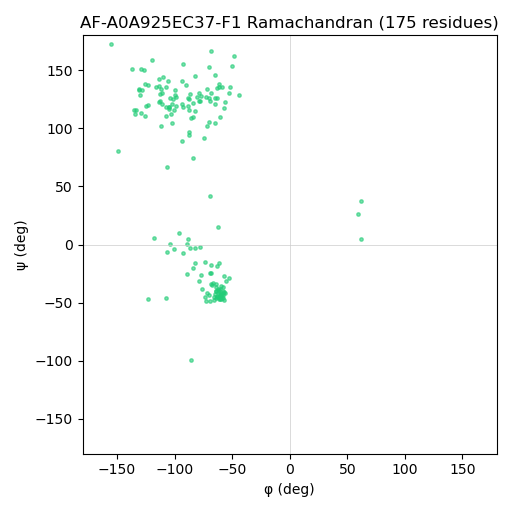 . LYS A 1 132 ? 15.468 -0.123 -19.661 1.00 85.94 132 LYS A N 1
ATOM 1095 C CA . LYS A 1 132 ? 16.674 0.295 -18.927 1.00 85.94 132 LYS A CA 1
ATOM 1096 C C . LYS A 1 132 ? 16.610 1.762 -18.499 1.00 85.94 132 LYS A C 1
ATOM 1098 O O . LYS A 1 132 ? 16.900 2.050 -17.342 1.00 85.94 132 LYS A O 1
ATOM 1103 N N . SER A 1 133 ? 16.204 2.665 -19.390 1.00 89.12 133 SER A N 1
ATOM 1104 C CA . SER A 1 133 ? 16.038 4.087 -19.072 1.00 89.12 133 SER A CA 1
ATOM 1105 C C . SER A 1 133 ? 14.982 4.312 -17.989 1.00 89.12 133 SER A C 1
ATOM 1107 O O . SER A 1 133 ? 15.227 5.067 -17.053 1.00 89.12 133 SER A O 1
ATOM 1109 N N . HIS A 1 134 ? 13.845 3.614 -18.058 1.00 88.62 134 HIS A N 1
ATOM 1110 C CA . HIS A 1 134 ? 12.804 3.676 -17.032 1.00 88.62 134 HIS A CA 1
ATOM 1111 C C . HIS A 1 134 ? 13.320 3.229 -15.655 1.00 88.62 134 HIS A C 1
ATOM 1113 O O . HIS A 1 134 ? 13.100 3.926 -14.668 1.00 88.62 134 HIS A O 1
ATOM 1119 N N . PHE A 1 135 ? 14.034 2.098 -15.563 1.00 84.81 135 PHE A N 1
ATOM 1120 C CA . PHE A 1 135 ? 14.591 1.643 -14.279 1.00 84.81 135 PHE A CA 1
ATOM 1121 C C . PHE A 1 135 ? 15.691 2.552 -13.751 1.00 84.81 135 PHE A C 1
ATOM 1123 O O . PHE A 1 135 ? 15.762 2.754 -12.545 1.00 84.81 135 PHE A O 1
ATOM 1130 N N . TRP A 1 136 ? 16.508 3.125 -14.632 1.00 88.69 136 TRP A N 1
ATOM 1131 C CA . TRP A 1 136 ? 17.517 4.100 -14.235 1.00 88.69 136 TRP A CA 1
ATOM 1132 C C . TRP A 1 136 ? 16.882 5.360 -13.629 1.00 88.69 136 TRP A C 1
ATOM 1134 O O . TRP A 1 136 ? 17.294 5.801 -12.562 1.00 88.69 136 TRP A O 1
ATOM 1144 N N . LEU A 1 137 ? 15.818 5.888 -14.247 1.00 89.44 137 LEU A N 1
ATOM 1145 C CA . LEU A 1 137 ? 15.048 6.997 -13.674 1.00 89.44 137 LEU A CA 1
ATOM 1146 C C . LEU A 1 137 ? 14.368 6.609 -12.357 1.00 89.44 137 LEU A C 1
ATOM 1148 O O . LEU A 1 137 ? 14.352 7.405 -11.423 1.00 89.44 137 LEU A O 1
ATOM 1152 N N . LYS A 1 138 ? 13.826 5.389 -12.267 1.00 85.94 138 LYS A N 1
ATOM 1153 C CA . LYS A 1 138 ? 13.194 4.886 -11.042 1.00 85.94 138 LYS A CA 1
ATOM 1154 C C . LYS A 1 138 ? 14.184 4.800 -9.876 1.00 85.94 138 LYS A C 1
ATOM 1156 O O . LYS A 1 138 ? 13.803 5.147 -8.768 1.00 85.94 138 LYS A O 1
ATOM 1161 N N . ASP A 1 139 ? 15.419 4.369 -10.124 1.00 84.62 139 ASP A N 1
ATOM 1162 C CA . ASP A 1 139 ? 16.471 4.250 -9.101 1.00 84.62 139 ASP A CA 1
ATOM 1163 C C . ASP A 1 139 ? 16.916 5.618 -8.552 1.00 84.62 139 ASP A C 1
ATOM 1165 O O . ASP A 1 139 ? 17.215 5.756 -7.370 1.00 84.62 139 ASP A O 1
ATOM 1169 N N . ILE A 1 140 ? 16.892 6.652 -9.401 1.00 89.00 140 ILE A N 1
ATOM 1170 C CA . ILE A 1 140 ? 17.168 8.044 -9.006 1.00 89.00 140 ILE A CA 1
ATOM 1171 C C . ILE A 1 140 ? 15.968 8.676 -8.279 1.00 89.00 140 ILE A C 1
ATOM 1173 O O . ILE A 1 140 ? 16.131 9.613 -7.495 1.00 89.00 140 ILE A O 1
ATOM 1177 N N . SER A 1 141 ? 14.757 8.190 -8.550 1.00 87.62 141 SER A N 1
ATOM 1178 C CA . SER A 1 141 ? 13.522 8.691 -7.950 1.00 87.62 141 SER A CA 1
ATOM 1179 C C . SER A 1 141 ? 13.424 8.370 -6.454 1.00 87.62 141 SER A C 1
ATOM 1181 O O . SER A 1 141 ? 14.147 7.543 -5.899 1.00 87.62 141 SER A O 1
ATOM 1183 N N . LEU A 1 142 ? 12.475 9.023 -5.782 1.00 86.00 142 LEU A N 1
ATOM 1184 C CA . LEU A 1 142 ? 12.139 8.722 -4.397 1.00 86.00 142 LEU A CA 1
ATOM 1185 C C . LEU A 1 142 ? 11.592 7.289 -4.291 1.00 86.00 142 LEU A C 1
ATOM 1187 O O . LEU A 1 142 ? 10.635 6.940 -4.985 1.00 86.00 142 LEU A O 1
ATOM 1191 N N . SER A 1 143 ? 12.181 6.475 -3.410 1.00 86.44 143 SER A N 1
ATOM 1192 C CA . SER A 1 143 ? 11.677 5.127 -3.139 1.00 86.44 143 SER A CA 1
ATOM 1193 C C . SER A 1 143 ? 10.287 5.184 -2.504 1.00 86.44 143 SER A C 1
ATOM 1195 O O . SER A 1 143 ? 9.986 6.091 -1.725 1.00 86.44 143 SER A O 1
ATOM 1197 N N . GLU A 1 144 ? 9.439 4.203 -2.818 1.00 85.69 144 GLU A N 1
ATOM 1198 C CA . GLU A 1 144 ? 8.048 4.171 -2.343 1.00 85.69 144 GLU A CA 1
ATOM 1199 C C . GLU A 1 144 ? 7.980 4.199 -0.807 1.00 85.69 144 GLU A C 1
ATOM 1201 O O . GLU A 1 144 ? 7.234 4.988 -0.233 1.00 85.69 144 GLU A O 1
ATOM 1206 N N . GLU A 1 145 ? 8.831 3.425 -0.128 1.00 88.00 145 GLU A N 1
ATOM 1207 C CA . GLU A 1 145 ? 8.907 3.392 1.340 1.00 88.00 145 GLU A CA 1
ATOM 1208 C C . GLU A 1 145 ? 9.187 4.772 1.965 1.00 88.00 145 GLU A C 1
ATOM 1210 O O . GLU A 1 145 ? 8.558 5.147 2.956 1.00 88.00 145 GLU A O 1
ATOM 1215 N N . LYS A 1 146 ? 10.078 5.565 1.352 1.00 87.19 146 LYS A N 1
ATOM 1216 C CA . LYS A 1 146 ? 10.416 6.916 1.816 1.00 87.19 146 LYS A CA 1
ATOM 1217 C C . LYS A 1 146 ? 9.316 7.904 1.459 1.00 87.19 146 LYS A C 1
ATOM 1219 O O . LYS A 1 146 ? 9.006 8.778 2.265 1.00 87.19 146 LYS A O 1
ATOM 1224 N N . GLY A 1 147 ? 8.719 7.754 0.275 1.00 87.25 147 GLY A N 1
ATOM 1225 C CA . GLY A 1 147 ? 7.598 8.567 -0.188 1.00 87.25 147 GLY A CA 1
ATOM 1226 C C . GLY A 1 147 ? 6.399 8.503 0.750 1.00 87.25 147 GLY A C 1
ATOM 1227 O O . GLY A 1 147 ? 5.814 9.539 1.044 1.00 87.25 147 GLY A O 1
ATOM 1228 N N . PHE A 1 148 ? 6.096 7.319 1.284 1.00 88.75 148 PHE A N 1
ATOM 1229 C CA . PHE A 1 148 ? 4.998 7.095 2.229 1.00 88.75 148 PHE A CA 1
ATOM 1230 C C . PHE A 1 148 ? 5.369 7.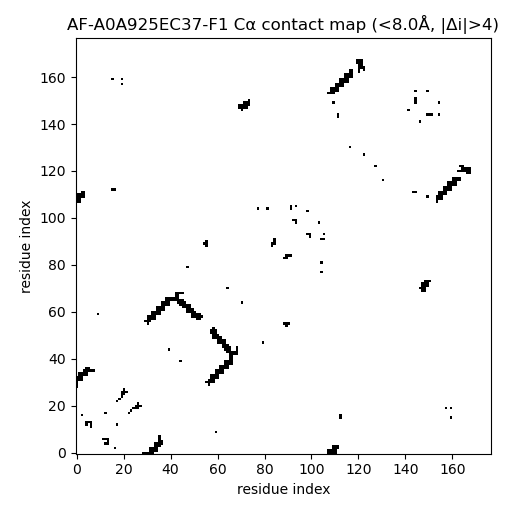292 3.711 1.00 88.75 148 PHE A C 1
ATOM 1232 O O . PHE A 1 148 ? 4.546 7.031 4.596 1.00 88.75 148 PHE A O 1
ATOM 1239 N N . GLY A 1 149 ? 6.599 7.732 3.999 1.00 86.94 149 GLY A N 1
ATOM 1240 C CA . GLY A 1 149 ? 7.057 7.986 5.365 1.00 86.94 149 GLY A CA 1
ATOM 1241 C C . GLY A 1 149 ? 7.063 6.735 6.247 1.00 86.94 149 GLY A C 1
ATOM 1242 O O . GLY A 1 149 ? 6.704 6.819 7.425 1.00 86.94 149 GLY A O 1
ATOM 1243 N N . LEU A 1 150 ? 7.416 5.580 5.676 1.00 88.44 150 LEU A N 1
ATOM 1244 C CA . LEU A 1 150 ? 7.539 4.325 6.411 1.00 88.44 150 LEU A CA 1
ATOM 1245 C C . LEU A 1 150 ? 8.900 4.234 7.118 1.00 88.44 150 LEU A C 1
ATOM 1247 O O . LEU A 1 150 ? 9.920 4.695 6.604 1.00 88.44 150 LEU A O 1
ATOM 1251 N N . ASP A 1 151 ? 8.920 3.616 8.298 1.00 84.06 151 ASP A N 1
ATOM 1252 C CA . ASP A 1 151 ? 10.144 3.344 9.059 1.00 84.06 151 ASP A CA 1
ATOM 1253 C C . ASP A 1 151 ? 10.868 2.121 8.469 1.00 84.06 151 ASP A C 1
ATOM 1255 O O . ASP A 1 151 ? 10.268 1.038 8.432 1.00 84.06 151 ASP A O 1
ATOM 1259 N N . PRO A 1 152 ? 12.149 2.244 8.068 1.00 82.31 152 PRO A N 1
ATOM 1260 C CA . PRO A 1 152 ? 12.935 1.146 7.504 1.00 82.31 152 PRO A CA 1
ATOM 1261 C C . PRO A 1 152 ? 12.968 -0.126 8.360 1.00 82.31 152 PRO A C 1
ATOM 1263 O O . PRO A 1 152 ? 13.101 -1.218 7.817 1.00 82.31 152 PRO A O 1
ATOM 1266 N N . SER A 1 153 ? 12.840 -0.010 9.686 1.00 82.75 153 SER A N 1
ATOM 1267 C CA . SER A 1 153 ? 12.818 -1.166 10.595 1.00 82.75 153 SER A CA 1
ATOM 1268 C C . SER A 1 153 ? 11.549 -2.017 10.468 1.00 82.75 153 SER A C 1
ATOM 1270 O O . SER A 1 153 ? 11.574 -3.212 10.748 1.00 82.75 153 SER A O 1
ATOM 1272 N N . SER A 1 154 ? 10.457 -1.407 10.003 1.00 83.19 154 SER A N 1
ATOM 1273 C CA . SER A 1 154 ? 9.132 -2.019 9.854 1.00 83.19 154 SER A CA 1
ATOM 1274 C C . SER A 1 154 ? 8.781 -2.367 8.404 1.00 83.19 154 SER A C 1
ATOM 1276 O O . SER A 1 154 ? 7.693 -2.872 8.139 1.00 83.19 154 SER A O 1
ATOM 1278 N N . VAL A 1 155 ? 9.675 -2.096 7.448 1.00 89.06 155 VAL A N 1
ATOM 1279 C CA . VAL A 1 155 ? 9.419 -2.266 6.011 1.00 89.06 155 VAL A CA 1
ATOM 1280 C C . VAL A 1 155 ? 10.146 -3.482 5.464 1.00 89.06 155 VAL A C 1
ATOM 1282 O O . VAL A 1 155 ? 11.286 -3.789 5.797 1.00 89.06 155 VAL A O 1
ATOM 1285 N N . THR A 1 156 ? 9.481 -4.198 4.569 1.00 90.19 156 THR A N 1
ATOM 1286 C CA . THR A 1 156 ? 10.069 -5.264 3.770 1.00 90.19 156 THR A CA 1
ATOM 1287 C C . THR A 1 156 ? 9.742 -5.032 2.312 1.00 90.19 156 THR A C 1
ATOM 1289 O O . THR A 1 156 ? 8.589 -5.128 1.889 1.00 90.19 156 THR A O 1
ATOM 1292 N N . VAL A 1 157 ? 10.785 -4.737 1.543 1.00 89.44 157 VAL A N 1
ATOM 1293 C CA . VAL A 1 157 ? 10.687 -4.541 0.101 1.00 89.44 157 VAL A CA 1
A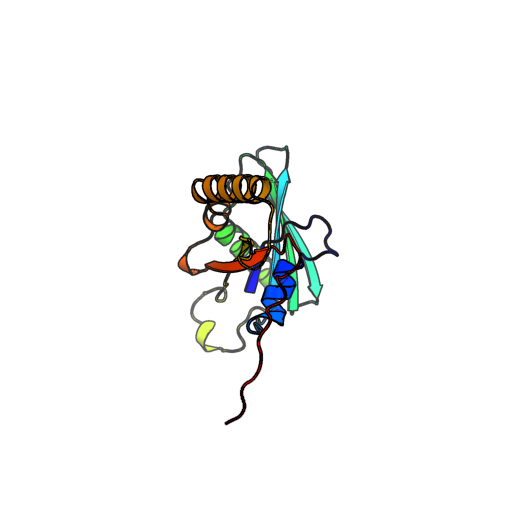TOM 1294 C C . VAL A 1 157 ? 10.743 -5.895 -0.594 1.00 89.44 157 VAL A C 1
ATOM 1296 O O . VAL A 1 157 ? 11.705 -6.654 -0.461 1.00 89.44 157 VAL A O 1
ATOM 1299 N N . GLU A 1 158 ? 9.708 -6.205 -1.364 1.00 88.56 158 GLU A N 1
ATOM 1300 C CA . GLU A 1 158 ? 9.627 -7.424 -2.148 1.00 88.56 158 GLU A CA 1
ATOM 1301 C C . GLU A 1 158 ? 9.593 -7.159 -3.638 1.00 88.56 158 GLU A C 1
ATOM 1303 O O . GLU A 1 158 ? 8.839 -6.336 -4.145 1.00 88.56 158 GLU A O 1
ATOM 1308 N N . LYS A 1 159 ? 10.385 -7.950 -4.357 1.00 86.75 159 LYS A N 1
ATOM 1309 C CA . LYS A 1 159 ? 10.491 -7.872 -5.805 1.00 86.75 159 LYS A CA 1
ATOM 1310 C C . LYS A 1 159 ? 9.429 -8.740 -6.472 1.00 86.75 159 LYS A C 1
ATOM 1312 O O . LYS A 1 159 ? 9.368 -9.945 -6.219 1.00 86.75 159 LYS A O 1
ATOM 1317 N N . PHE A 1 160 ? 8.635 -8.133 -7.349 1.00 84.88 160 PHE A N 1
ATOM 1318 C CA . PHE A 1 160 ? 7.633 -8.804 -8.175 1.00 84.88 160 PHE A CA 1
ATOM 1319 C C . PHE A 1 160 ? 8.033 -8.744 -9.661 1.00 84.88 160 PHE A C 1
ATOM 1321 O O . PHE A 1 160 ? 8.247 -7.641 -10.178 1.00 84.88 160 PHE A O 1
ATOM 1328 N N . PRO A 1 161 ? 8.158 -9.889 -10.361 1.00 82.06 161 PRO A N 1
ATOM 1329 C CA . PRO A 1 161 ? 8.549 -9.894 -11.764 1.00 82.06 161 PRO A CA 1
ATOM 1330 C C . PRO A 1 161 ? 7.433 -9.320 -12.635 1.00 82.06 161 PRO A C 1
ATOM 1332 O O . PRO A 1 161 ? 6.314 -9.827 -12.665 1.00 82.06 161 PRO A O 1
ATOM 1335 N N . LEU A 1 162 ? 7.759 -8.284 -13.396 1.00 78.31 162 LEU A N 1
ATOM 1336 C CA . LEU A 1 162 ? 6.953 -7.816 -14.508 1.00 78.31 162 LEU A CA 1
ATOM 1337 C C . LEU A 1 162 ? 7.318 -8.655 -15.737 1.00 78.31 162 LEU A C 1
ATOM 1339 O O . LEU A 1 162 ? 8.424 -8.544 -16.272 1.00 78.31 162 LEU A O 1
ATOM 1343 N N . VAL A 1 163 ? 6.395 -9.516 -16.157 1.00 72.88 163 VAL A N 1
ATOM 1344 C CA . VAL A 1 163 ? 6.535 -10.326 -17.371 1.00 72.88 163 VAL A CA 1
ATOM 1345 C C . VAL A 1 163 ? 6.039 -9.489 -18.548 1.00 72.88 163 VAL A C 1
ATOM 1347 O O . VAL A 1 163 ? 4.846 -9.216 -18.645 1.00 72.88 163 VAL A O 1
ATOM 1350 N N . VAL A 1 164 ? 6.960 -9.038 -19.403 1.00 66.50 164 VAL A N 1
ATOM 1351 C CA . VAL A 1 164 ? 6.663 -8.125 -20.531 1.00 66.50 164 VAL A CA 1
ATOM 1352 C C . VAL A 1 164 ? 6.726 -8.852 -21.884 1.00 66.50 164 VAL A C 1
ATOM 1354 O O . VAL A 1 164 ? 6.343 -8.296 -22.904 1.00 66.50 164 VAL A O 1
ATOM 1357 N N . GLY A 1 165 ? 7.148 -10.120 -21.912 1.00 65.69 165 GLY A N 1
ATOM 1358 C CA . GLY A 1 165 ? 7.238 -10.902 -23.144 1.00 65.69 165 GLY A CA 1
ATOM 1359 C C . GLY A 1 165 ? 7.161 -12.413 -22.915 1.00 65.69 165 GLY A C 1
ATOM 1360 O O . GLY A 1 165 ? 7.157 -12.869 -21.767 1.00 65.69 165 GLY A O 1
ATOM 1361 N N . PRO A 1 166 ? 7.082 -13.204 -24.001 1.00 64.44 166 PRO A N 1
ATOM 1362 C CA . PRO A 1 166 ? 7.104 -14.657 -23.915 1.00 64.44 166 PRO A CA 1
ATOM 1363 C C . PRO A 1 166 ? 8.427 -15.133 -23.305 1.00 64.44 166 PRO A C 1
ATOM 1365 O O . PRO A 1 166 ? 9.498 -14.624 -23.633 1.00 64.44 166 PRO A O 1
ATOM 1368 N N . VAL A 1 167 ? 8.343 -16.121 -22.414 1.00 65.19 167 VAL A N 1
ATOM 1369 C CA . VAL A 1 167 ? 9.519 -16.738 -21.789 1.00 65.19 167 VAL A CA 1
ATOM 1370 C C . VAL A 1 167 ? 10.287 -17.528 -22.847 1.00 65.19 167 VAL A C 1
ATOM 1372 O O . VAL A 1 167 ? 9.694 -18.354 -23.554 1.00 65.19 167 VAL A O 1
ATOM 1375 N N . THR A 1 168 ? 11.599 -17.313 -22.944 1.00 66.88 168 THR A N 1
ATOM 1376 C CA . THR A 1 168 ? 12.465 -18.098 -23.832 1.00 66.88 168 THR A CA 1
ATOM 1377 C C . THR A 1 168 ? 12.341 -19.583 -23.501 1.00 66.88 168 THR A C 1
ATOM 1379 O O . THR A 1 168 ? 12.590 -20.019 -22.376 1.00 66.88 168 THR A O 1
ATOM 1382 N N . ARG A 1 169 ? 11.965 -20.404 -24.489 1.00 69.94 169 ARG A N 1
ATOM 1383 C CA . ARG A 1 169 ? 11.904 -21.860 -24.307 1.00 69.94 169 ARG A CA 1
ATOM 1384 C C . ARG A 1 169 ? 13.321 -22.418 -24.221 1.00 69.94 169 ARG A C 1
ATOM 1386 O O . ARG A 1 169 ? 13.983 -22.606 -25.241 1.00 69.94 169 ARG A O 1
ATOM 1393 N N . LEU A 1 170 ? 13.770 -22.716 -23.006 1.00 77.06 170 LEU A N 1
ATOM 1394 C CA . LEU A 1 170 ? 15.047 -23.383 -22.778 1.00 77.06 170 LEU A CA 1
ATOM 1395 C C . LEU A 1 170 ? 15.004 -24.802 -23.364 1.00 77.06 170 LEU A C 1
ATOM 1397 O O . LEU A 1 170 ? 14.181 -25.631 -22.977 1.00 77.06 170 LEU A O 1
ATOM 1401 N N . ARG A 1 171 ? 15.910 -25.099 -24.299 1.00 79.44 171 ARG A N 1
ATOM 1402 C CA . ARG A 1 171 ? 16.118 -26.456 -24.824 1.00 79.44 171 ARG A CA 1
ATOM 1403 C C . ARG A 1 171 ? 17.064 -27.218 -23.899 1.00 79.44 171 ARG A C 1
ATOM 1405 O O . ARG A 1 171 ? 18.236 -27.397 -24.212 1.00 79.44 171 ARG A O 1
ATOM 1412 N N . LEU A 1 172 ? 16.552 -27.637 -22.746 1.00 83.88 172 LEU A N 1
ATOM 1413 C CA . LEU A 1 172 ? 17.283 -28.504 -21.824 1.00 83.88 172 LEU A CA 1
ATOM 1414 C C . LEU A 1 172 ? 17.027 -29.964 -22.196 1.00 83.88 172 LEU A C 1
ATOM 1416 O O . LEU A 1 172 ? 15.880 -30.398 -22.290 1.00 83.88 172 LEU A O 1
ATOM 1420 N N . LYS A 1 17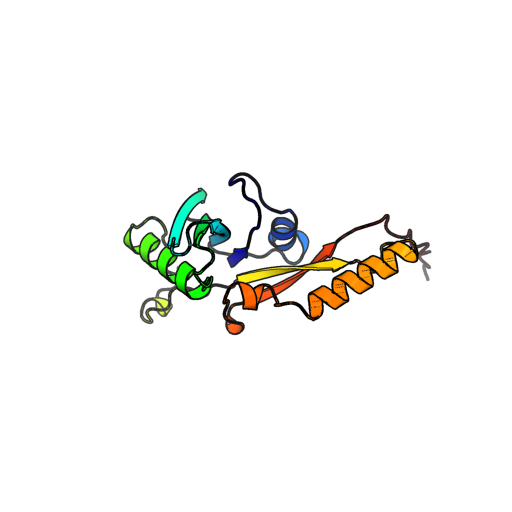3 ? 18.100 -30.727 -22.406 1.00 85.75 173 LYS A N 1
ATOM 1421 C CA . LYS A 1 173 ? 18.032 -32.179 -22.569 1.00 85.75 173 LYS A CA 1
ATOM 1422 C C . LYS A 1 173 ? 18.542 -32.817 -21.284 1.00 85.75 173 LYS A C 1
ATOM 1424 O O . LYS A 1 173 ? 19.692 -32.602 -20.913 1.00 85.75 173 LYS A O 1
ATOM 1429 N N . ARG A 1 174 ? 17.684 -33.583 -20.608 1.00 83.62 174 ARG A N 1
ATOM 1430 C CA . ARG A 1 174 ? 18.087 -34.404 -19.462 1.00 83.62 174 ARG A CA 1
ATOM 1431 C C . ARG A 1 174 ? 19.057 -35.475 -19.959 1.00 83.62 174 ARG A C 1
ATOM 1433 O O . ARG A 1 174 ? 18.743 -36.181 -20.917 1.00 83.62 174 ARG A O 1
ATOM 1440 N N . VAL A 1 175 ? 20.225 -35.553 -19.336 1.00 87.81 175 VAL A N 1
ATOM 1441 C CA . VAL A 1 175 ? 21.155 -36.672 -19.495 1.00 87.81 175 VAL A CA 1
ATOM 1442 C C . VAL A 1 175 ? 20.930 -37.577 -18.288 1.00 87.81 175 VAL A C 1
ATOM 1444 O O . VAL A 1 175 ? 20.884 -37.085 -17.162 1.00 87.81 175 VAL A O 1
ATOM 1447 N N . GLU A 1 176 ? 20.690 -38.858 -18.534 1.00 79.75 176 GLU A N 1
ATOM 1448 C CA . GLU A 1 176 ? 20.662 -39.897 -17.503 1.00 79.75 176 GLU A CA 1
ATOM 1449 C C . GLU A 1 176 ? 22.024 -40.604 -17.568 1.00 79.75 176 GLU A C 1
ATOM 1451 O O . GLU A 1 176 ? 22.510 -40.854 -18.675 1.00 79.75 176 GLU A O 1
ATOM 1456 N N . GLU A 1 177 ? 22.668 -40.809 -16.413 1.00 66.06 177 GLU A N 1
ATOM 1457 C CA . GLU A 1 177 ? 23.871 -41.654 -16.296 1.00 66.06 177 GLU A CA 1
ATOM 1458 C C . GLU A 1 177 ? 23.506 -43.138 -16.382 1.00 66.06 177 GLU A C 1
ATOM 1460 O O . GLU A 1 177 ? 22.469 -43.523 -15.791 1.00 66.06 177 GLU A O 1
#

Secondary structure (DSSP, 8-state):
-EEEE--SSTT---HHHHHHHHTSS----SSEEEEEEEEESSTT-EEEEEEEEETTTEEEEEEEEETTS---HHHHHHHHHHHHHHTTS-----SSGGGTTTT------EEEEEEEE-TTB---HHHHHHHHHHHHHHHHSPPHHHHTT--GGGEEEEEEEE--SPBP-----PPP-